Protein AF-A0A9E0UTZ9-F1 (afdb_monomer)

Foldseek 3Di:
DDDDDDDDDDDDDDPPPAWFKAKAWEPDQDDPWDWDKKKKKKFQPQADFQWWWFAFPQPGIDTDGDHDHGIDIDMDTDTDPRDGGITITITWTQHDDDPPVDPDRPDFTDRQLLESLSIFIDIVNHTDDQLQWDQPPARATYGYWYADPVRHTHHPPHDGQDFDQQDRSSRSRSALDQNDQDFDPQQQWKKKKKKKAFTPPDLDWKKKKWAWKWKWFDFAPDPDTHTQDTGFADAPDLDFFWFWAFVVPDPRPDDDPDGDDCSVAWHQHRNRIIMGINSVPNRTMTMGIDPDITGHDPRTRGMKMKIKMAIADRMKMKMFMFRHHPPDPDTDTSGIHDIDHHDPDIDMHMRTSVPSD

Mean predicted aligned error: 11.92 Å

pLDDT: mean 71.43, std 23.61, range [20.5, 98.62]

Secondary structure (DSSP, 8-state):
------------------PBPEEEE---S------EEEEEEEEESS---SEEEEEETTTEEEEEE--SSSEEEEEEEE----SS------EEEE-----TT----SS-EE--TTGGGGEEEEETTEEE-GGGEEE-SSSSEEEEEEE-TTS-EEE-SSPPP---TTS-TTT-----EES-SS--TT--EEEEEEEEEEPTT--S-EEEEE--EEEEEEETT-SSPEEEEEE-PPTT-----EEEEETTTTS-TTT----EEGGGTEEE-TTS-EEE-GGGGTTEEEEEE-SS-EEPPTTEEEEEEEEEEEEEESEEEEEEEEEE-SS-S--EEEEE---EE--SSEEEEEEETTT--

Nearest PDB structures (foldseek):
  4mgs-assembly1_A  TM=3.448E-01  e=2.740E+00  Bacteroides intestinalis DSM 17393

Solvent-accessible surface area (backbone atoms only — not comparable to full-atom values): 19776 Å² total; per-residue (Å²): 140,81,88,82,85,83,81,86,80,83,83,84,73,85,80,80,83,61,78,36,46,22,36,26,48,45,91,64,94,81,75,80,84,63,73,46,67,48,38,40,33,40,28,46,80,79,61,50,51,41,25,41,34,38,31,36,73,84,82,44,76,47,78,44,79,33,92,63,78,59,76,47,77,46,80,44,79,46,73,68,79,81,52,84,58,54,41,29,48,27,53,39,34,26,55,67,80,58,68,93,89,59,83,85,60,94,77,57,70,44,52,50,39,22,32,65,60,52,34,56,36,20,41,63,83,44,73,64,55,53,71,24,22,29,71,63,92,79,61,27,35,22,39,32,29,20,63,46,97,88,48,46,71,39,59,59,79,65,77,46,45,79,58,65,75,48,44,37,39,48,70,41,41,76,51,48,33,53,72,33,57,63,66,59,93,81,21,57,24,34,34,47,35,38,39,35,30,29,21,42,96,57,84,54,67,22,38,41,36,37,51,39,43,34,36,28,33,17,48,62,90,46,90,62,64,44,81,76,45,77,40,66,53,58,54,75,42,82,78,77,59,46,29,35,30,53,41,79,66,57,68,58,79,93,81,57,92,73,46,50,66,39,69,85,66,40,47,39,40,92,86,12,26,44,34,35,40,38,45,82,47,56,69,31,33,44,34,35,46,56,75,76,68,40,77,59,62,96,52,53,67,23,41,35,36,39,29,47,29,34,33,40,52,44,31,36,36,33,24,27,35,29,24,18,36,99,80,52,90,71,54,49,63,24,31,38,27,56,77,43,61,45,50,93,57,79,44,75,47,48,17,39,49,83,73,38,117

Structure (mmCIF, N/CA/C/O backbone):
data_AF-A0A9E0UTZ9-F1
#
_entry.id   AF-A0A9E0UTZ9-F1
#
loop_
_atom_site.group_PDB
_atom_site.id
_atom_site.type_symbol
_atom_site.label_atom_id
_atom_site.label_alt_id
_atom_site.label_comp_id
_atom_site.label_asym_id
_atom_site.label_entity_id
_atom_site.label_seq_id
_atom_site.pdbx_PDB_ins_code
_atom_site.Cartn_x
_atom_site.Cartn_y
_atom_site.Cartn_z
_atom_site.occupancy
_atom_site.B_iso_or_equiv
_atom_site.auth_seq_id
_atom_site.auth_comp_id
_atom_site.auth_asym_id
_atom_site.auth_atom_id
_atom_site.pdbx_PDB_model_num
ATOM 1 N N . MET A 1 1 ? 32.253 54.879 0.964 1.00 31.31 1 MET A N 1
ATOM 2 C CA . MET A 1 1 ? 30.919 54.649 0.372 1.00 31.31 1 MET A CA 1
ATOM 3 C C . MET A 1 1 ? 30.740 53.144 0.238 1.00 31.31 1 MET A C 1
ATOM 5 O O . MET A 1 1 ? 31.461 52.529 -0.532 1.00 31.31 1 MET A O 1
ATOM 9 N N . LYS A 1 2 ? 29.925 52.531 1.103 1.00 20.50 2 LYS A N 1
ATOM 10 C CA . LYS A 1 2 ? 29.788 51.073 1.231 1.00 20.50 2 LYS A CA 1
ATOM 11 C C . LYS A 1 2 ? 28.347 50.736 0.853 1.00 20.50 2 LYS A C 1
ATOM 13 O O . LYS A 1 2 ? 27.432 51.112 1.577 1.00 20.50 2 LYS A O 1
ATOM 18 N N . ILE A 1 3 ? 28.152 50.129 -0.313 1.00 21.39 3 ILE A N 1
ATOM 19 C CA . ILE A 1 3 ? 26.838 49.650 -0.747 1.00 21.39 3 ILE A CA 1
ATOM 20 C C . ILE A 1 3 ? 26.592 48.331 -0.014 1.00 21.39 3 ILE A C 1
ATOM 22 O O . ILE A 1 3 ? 27.335 47.370 -0.198 1.00 21.39 3 ILE A O 1
ATOM 26 N N . ILE A 1 4 ? 25.582 48.309 0.853 1.00 23.28 4 ILE A N 1
ATOM 27 C CA . ILE A 1 4 ? 25.026 47.083 1.426 1.00 23.28 4 ILE A CA 1
ATOM 28 C C . ILE A 1 4 ? 23.892 46.668 0.492 1.00 23.28 4 ILE A C 1
ATOM 30 O O . ILE A 1 4 ? 22.864 47.340 0.442 1.00 23.28 4 ILE A O 1
ATOM 34 N N . LEU A 1 5 ? 24.082 45.582 -0.260 1.00 21.19 5 LEU A N 1
ATOM 35 C CA . LEU A 1 5 ? 22.985 44.903 -0.943 1.00 21.19 5 LEU A CA 1
ATOM 36 C C . LEU A 1 5 ? 22.459 43.805 -0.011 1.00 21.19 5 LEU A C 1
ATOM 38 O O . LEU A 1 5 ? 23.142 42.820 0.255 1.00 21.19 5 LEU A O 1
ATOM 42 N N . SER A 1 6 ? 21.250 44.013 0.503 1.00 21.88 6 SER A N 1
ATOM 43 C CA . SER A 1 6 ? 20.438 42.994 1.166 1.00 21.88 6 SER A CA 1
ATOM 44 C C . SER A 1 6 ? 19.595 42.303 0.098 1.00 21.88 6 SER A C 1
ATOM 46 O O . SER A 1 6 ? 18.798 42.963 -0.568 1.00 21.88 6 SER A O 1
ATOM 48 N N . ILE A 1 7 ? 19.770 40.993 -0.074 1.00 23.39 7 ILE A N 1
ATOM 49 C CA . ILE A 1 7 ? 18.819 40.152 -0.803 1.00 23.39 7 ILE A CA 1
ATOM 50 C C . ILE A 1 7 ? 18.175 39.224 0.222 1.00 23.39 7 ILE A C 1
ATOM 52 O O . ILE A 1 7 ? 18.784 38.276 0.709 1.00 23.39 7 ILE A O 1
ATOM 56 N N . THR A 1 8 ? 16.924 39.515 0.554 1.00 25.95 8 THR A N 1
ATOM 57 C CA . THR A 1 8 ? 16.014 38.624 1.266 1.00 25.95 8 THR A CA 1
ATOM 58 C C . THR A 1 8 ? 15.334 37.706 0.252 1.00 25.95 8 THR A C 1
ATOM 60 O O . THR A 1 8 ? 14.322 38.079 -0.336 1.00 25.95 8 THR A O 1
ATOM 63 N N . SER A 1 9 ? 15.836 36.483 0.049 1.00 25.72 9 SER A N 1
ATOM 64 C CA . SER A 1 9 ? 15.028 35.443 -0.603 1.00 25.72 9 SER A CA 1
ATOM 65 C C . SER A 1 9 ? 14.234 34.680 0.459 1.00 25.72 9 SER A C 1
ATOM 67 O O . SER A 1 9 ? 14.754 33.791 1.135 1.00 25.72 9 SER A O 1
ATOM 69 N N . LYS A 1 10 ? 12.958 35.041 0.618 1.00 29.48 10 LYS A N 1
ATOM 70 C CA . LYS A 1 10 ? 11.949 34.131 1.173 1.00 29.48 10 LYS A CA 1
ATOM 71 C C . LYS A 1 10 ? 11.657 33.058 0.116 1.00 29.48 10 LYS A C 1
ATOM 73 O O . LYS A 1 10 ? 11.555 33.393 -1.059 1.00 29.48 10 LYS A O 1
ATOM 78 N N . TYR A 1 11 ? 11.493 31.816 0.574 1.00 25.80 11 TYR A N 1
ATOM 79 C CA . TYR A 1 11 ? 11.170 30.594 -0.184 1.00 25.80 11 TYR A CA 1
ATOM 80 C C . TYR A 1 11 ? 12.352 29.858 -0.835 1.00 25.80 11 TYR A C 1
ATOM 82 O O . TYR A 1 11 ? 12.475 29.779 -2.052 1.00 25.80 11 TYR A O 1
ATOM 90 N N . LEU A 1 12 ? 13.166 29.211 0.003 1.00 22.91 12 LEU A N 1
ATOM 91 C CA . LEU A 1 12 ? 13.798 27.942 -0.364 1.00 22.91 12 LEU A CA 1
ATOM 92 C C . LEU A 1 12 ? 12.902 26.812 0.155 1.00 22.91 12 LEU A C 1
ATOM 94 O O . LEU A 1 12 ? 12.965 26.448 1.325 1.00 22.91 12 LEU A O 1
ATOM 98 N N . PHE A 1 13 ? 12.038 26.287 -0.712 1.00 24.23 13 PHE A N 1
ATOM 99 C CA . PHE A 1 13 ? 11.483 24.947 -0.527 1.00 24.23 13 PHE A CA 1
ATOM 100 C C . PHE A 1 13 ? 12.510 23.952 -1.078 1.00 24.23 13 PHE A C 1
ATOM 102 O O . PHE A 1 13 ? 12.935 24.120 -2.225 1.00 24.23 13 PHE A O 1
ATOM 109 N N . PRO A 1 14 ? 12.935 22.927 -0.324 1.00 24.72 14 PRO A N 1
ATOM 110 C CA . PRO A 1 14 ? 13.766 21.887 -0.897 1.00 24.72 14 PRO A CA 1
ATOM 111 C C . PRO A 1 14 ? 12.890 21.040 -1.827 1.00 24.72 14 PRO A C 1
ATOM 113 O O . PRO A 1 14 ? 12.039 20.273 -1.384 1.00 24.72 14 PRO A O 1
ATOM 116 N N . PHE A 1 15 ? 13.092 21.183 -3.136 1.00 24.09 15 PHE A N 1
ATOM 117 C CA . PHE A 1 15 ? 12.671 20.167 -4.093 1.00 24.09 15 PHE A CA 1
ATOM 118 C C . PHE A 1 15 ? 13.557 18.938 -3.876 1.00 24.09 15 PHE A C 1
ATOM 120 O O . PHE A 1 15 ? 14.695 18.890 -4.341 1.00 24.09 15 PHE A O 1
ATOM 127 N N . PHE A 1 16 ? 13.051 17.940 -3.158 1.00 24.19 16 PHE A N 1
ATOM 128 C CA . PHE A 1 16 ? 13.665 16.619 -3.154 1.00 24.19 16 PHE A CA 1
ATOM 129 C C . PHE A 1 16 ? 13.284 15.903 -4.457 1.00 24.19 16 PHE A C 1
ATOM 131 O O . PHE A 1 16 ? 12.173 15.405 -4.611 1.00 24.19 16 PHE A O 1
ATOM 138 N N . ILE A 1 17 ? 14.206 15.882 -5.423 1.00 28.08 17 ILE A N 1
ATOM 139 C CA . ILE A 1 17 ? 14.125 15.019 -6.609 1.00 28.08 17 ILE A CA 1
ATOM 140 C C . ILE A 1 17 ? 14.648 13.637 -6.193 1.00 28.08 17 ILE A C 1
ATOM 142 O O . ILE A 1 17 ? 15.775 13.520 -5.709 1.00 28.08 17 ILE A O 1
ATOM 146 N N . LEU A 1 18 ? 13.823 12.598 -6.327 1.00 32.19 18 LEU A N 1
ATOM 147 C CA . LEU A 1 18 ? 14.017 11.298 -5.690 1.00 32.19 18 LEU A CA 1
ATOM 148 C C . LEU A 1 18 ? 14.098 10.172 -6.730 1.00 32.19 18 LEU A C 1
ATOM 150 O O . LEU A 1 18 ? 13.097 9.662 -7.194 1.00 32.19 18 LEU A O 1
ATOM 154 N N . VAL A 1 19 ? 15.296 9.779 -7.130 1.00 33.25 19 VAL A N 1
ATOM 155 C CA . VAL A 1 19 ? 15.479 8.981 -8.349 1.00 33.25 19 VAL A CA 1
ATOM 156 C C . VAL A 1 19 ? 15.485 7.466 -8.081 1.00 33.25 19 VAL A C 1
ATOM 158 O O . VAL A 1 19 ? 16.135 7.041 -7.130 1.00 33.25 19 VAL A O 1
ATOM 161 N N . SER A 1 20 ? 14.831 6.666 -8.936 1.00 36.84 20 SER A N 1
ATOM 162 C CA . SER A 1 20 ? 15.025 5.202 -9.018 1.00 36.84 20 SER A CA 1
ATOM 163 C C . SER A 1 20 ? 16.213 4.887 -9.925 1.00 36.84 20 SER A C 1
ATOM 165 O O . SER A 1 20 ? 16.352 5.498 -10.992 1.00 36.84 20 SER A O 1
ATOM 167 N N . PHE A 1 21 ? 17.088 3.966 -9.519 1.00 37.41 21 PHE A N 1
ATOM 168 C CA . PHE A 1 21 ? 18.323 3.689 -10.243 1.00 37.41 21 PHE A CA 1
ATOM 169 C C . PHE A 1 21 ? 18.184 2.400 -11.048 1.00 37.41 21 PHE A C 1
ATOM 171 O O . PHE A 1 21 ? 17.689 1.382 -10.585 1.00 37.41 21 PHE A O 1
ATOM 178 N N . ILE A 1 22 ? 18.679 2.413 -12.271 1.00 40.66 22 ILE A N 1
ATOM 179 C CA . ILE A 1 22 ? 19.230 1.202 -12.872 1.00 40.66 22 ILE A CA 1
ATOM 180 C C . ILE A 1 22 ? 20.736 1.368 -12.794 1.00 40.66 22 ILE A C 1
ATOM 182 O O . ILE A 1 22 ? 21.169 2.509 -12.835 1.00 40.66 22 ILE A O 1
ATOM 186 N N . SER A 1 23 ? 21.546 0.325 -12.640 1.00 40.06 23 SER A N 1
ATOM 187 C CA . SER A 1 23 ? 23.004 0.408 -12.758 1.00 40.06 23 SER A CA 1
ATOM 188 C C . SER A 1 23 ? 23.616 -0.797 -13.476 1.00 40.06 23 SER A C 1
ATOM 190 O O . SER A 1 23 ? 23.036 -1.873 -13.491 1.00 40.06 23 SER A O 1
ATOM 192 N N . CYS A 1 24 ? 24.757 -0.628 -14.138 1.00 38.31 24 CYS A N 1
ATOM 193 C CA . CYS A 1 24 ? 25.391 -1.676 -14.921 1.00 38.31 24 CYS A CA 1
ATOM 194 C C . CYS A 1 24 ? 26.893 -1.701 -14.684 1.00 38.31 24 CYS A C 1
ATOM 196 O O . CYS A 1 24 ? 27.572 -0.724 -14.964 1.00 38.31 24 CYS A O 1
ATOM 198 N N . GLU A 1 25 ? 27.430 -2.810 -14.190 1.00 36.47 25 GLU A N 1
ATOM 199 C CA . GLU A 1 25 ? 28.866 -2.953 -13.926 1.00 36.47 25 GLU A CA 1
ATOM 200 C C . GLU A 1 25 ? 29.575 -3.669 -15.083 1.00 36.47 25 GLU A C 1
ATOM 202 O O . GLU A 1 25 ? 29.096 -4.686 -15.579 1.00 36.47 25 GLU A O 1
ATOM 207 N N . ARG A 1 26 ? 30.747 -3.175 -15.500 1.00 38.19 26 ARG A N 1
ATOM 208 C CA . ARG A 1 26 ? 31.658 -3.910 -16.392 1.00 38.19 26 ARG A CA 1
ATOM 209 C C . ARG A 1 26 ? 32.846 -4.422 -15.578 1.00 38.19 26 ARG A C 1
ATOM 211 O O . ARG A 1 26 ? 33.480 -3.650 -14.864 1.00 38.19 26 ARG A O 1
ATOM 218 N N . LEU A 1 27 ? 33.140 -5.714 -15.685 1.00 36.84 27 LEU A N 1
ATOM 219 C CA . LEU A 1 27 ? 34.278 -6.374 -15.043 1.00 36.84 27 LEU A CA 1
ATOM 220 C C . LEU A 1 27 ? 35.127 -7.028 -16.128 1.00 36.84 27 LEU A C 1
ATOM 222 O O . LEU A 1 27 ? 35.063 -8.233 -16.276 1.00 36.84 27 LEU A O 1
ATOM 226 N N . ASP A 1 28 ? 35.877 -6.241 -16.897 1.00 43.69 28 ASP A N 1
ATOM 227 C CA . ASP A 1 28 ? 36.974 -6.770 -17.714 1.00 43.69 28 ASP A CA 1
ATOM 228 C C . ASP A 1 28 ? 38.011 -5.671 -17.957 1.00 43.69 28 ASP A C 1
ATOM 230 O O . ASP A 1 28 ? 37.702 -4.606 -18.492 1.00 43.69 28 ASP A O 1
ATOM 234 N N . ASN A 1 29 ? 39.249 -5.925 -17.528 1.00 40.94 29 ASN A N 1
ATOM 235 C CA . ASN A 1 29 ? 40.320 -4.925 -17.472 1.00 40.94 29 ASN A CA 1
ATOM 236 C C . ASN A 1 29 ? 41.215 -4.880 -18.722 1.00 40.94 29 ASN A C 1
ATOM 238 O O . ASN A 1 29 ? 42.209 -4.167 -18.692 1.00 40.94 29 ASN A O 1
ATOM 242 N N . ASN A 1 30 ? 40.924 -5.623 -19.796 1.00 43.44 30 ASN A N 1
ATOM 243 C CA . ASN A 1 30 ? 41.822 -5.697 -20.958 1.00 43.44 30 ASN A CA 1
ATOM 244 C C . ASN A 1 30 ? 41.096 -6.103 -22.249 1.00 43.44 30 ASN A C 1
ATOM 246 O O . ASN A 1 30 ? 41.169 -7.263 -22.642 1.00 43.44 30 ASN A O 1
ATOM 250 N N . ILE A 1 31 ? 40.429 -5.163 -22.926 1.00 44.31 31 ILE A N 1
ATOM 251 C CA . ILE A 1 31 ? 40.070 -5.290 -24.350 1.00 44.31 31 ILE A CA 1
ATOM 252 C C . ILE A 1 31 ? 40.148 -3.896 -24.993 1.00 44.31 31 ILE A C 1
ATOM 254 O O . ILE A 1 31 ? 39.745 -2.911 -24.372 1.00 44.31 31 ILE A O 1
ATOM 258 N N . ASP A 1 32 ? 40.674 -3.842 -26.219 1.00 45.44 32 ASP A N 1
ATOM 259 C CA . ASP A 1 32 ? 40.708 -2.679 -27.115 1.00 45.44 32 ASP A CA 1
ATOM 260 C C . ASP A 1 32 ? 39.367 -1.911 -27.192 1.00 45.44 32 ASP A C 1
ATOM 262 O O . ASP A 1 32 ? 38.301 -2.485 -26.936 1.00 45.44 32 ASP A O 1
ATOM 266 N N . PRO A 1 33 ? 39.393 -0.616 -27.571 1.00 45.47 33 PRO A N 1
ATOM 267 C CA . PRO A 1 33 ? 38.226 0.260 -27.622 1.00 45.47 33 PRO A CA 1
ATOM 268 C C . PRO A 1 33 ? 37.251 -0.156 -28.735 1.00 45.47 33 PRO A C 1
ATOM 270 O O . PRO A 1 33 ? 37.217 0.441 -29.808 1.00 45.47 33 PRO A O 1
ATOM 273 N N . VAL A 1 34 ? 36.428 -1.173 -28.493 1.00 50.81 34 VAL A N 1
ATOM 274 C CA . VAL A 1 34 ? 35.259 -1.459 -29.330 1.00 50.81 34 VAL A CA 1
ATOM 275 C C . VAL A 1 34 ? 34.117 -0.580 -28.829 1.00 50.81 34 VAL A C 1
ATOM 277 O O . VAL A 1 34 ? 33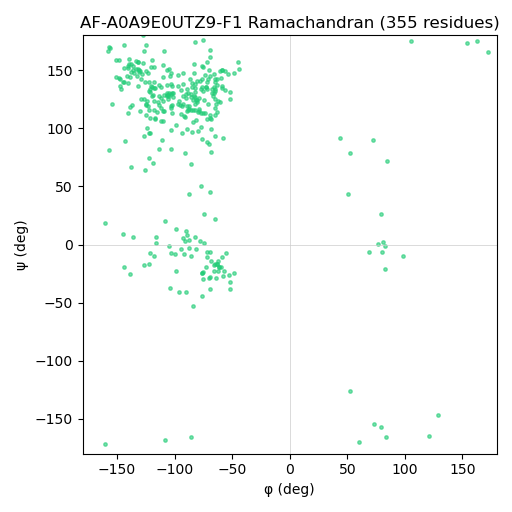.696 -0.699 -27.674 1.00 50.81 34 VAL A O 1
ATOM 280 N N . SER A 1 35 ? 33.647 0.338 -29.678 1.00 54.59 35 SER A N 1
ATOM 281 C CA . SER A 1 35 ? 32.384 1.039 -29.450 1.00 54.59 35 SER A CA 1
ATOM 282 C C . SER A 1 35 ? 31.281 -0.006 -29.464 1.00 54.59 35 SER A C 1
ATOM 284 O O . SER A 1 35 ? 31.032 -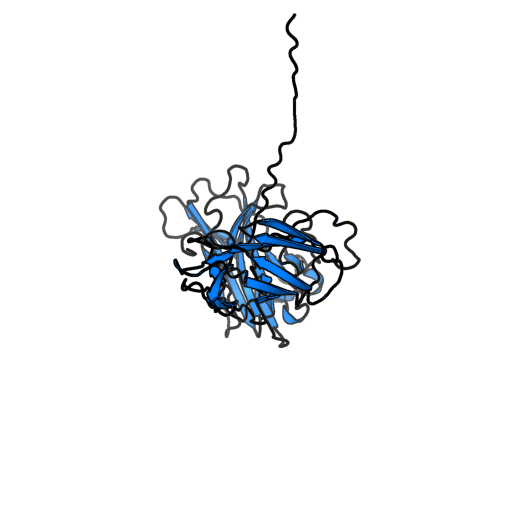0.636 -30.492 1.00 54.59 35 SER A O 1
ATOM 286 N N . ASN A 1 36 ? 30.647 -0.212 -28.326 1.00 57.28 36 ASN A N 1
ATOM 287 C CA . ASN A 1 36 ? 29.507 -1.101 -28.240 1.00 57.28 36 ASN A CA 1
ATOM 288 C C . ASN A 1 36 ? 28.251 -0.229 -28.151 1.00 57.28 36 ASN A C 1
ATOM 290 O O . ASN A 1 36 ? 28.271 0.866 -27.581 1.00 57.28 36 ASN A O 1
ATOM 294 N N . GLU A 1 37 ? 27.162 -0.693 -28.751 1.00 65.12 37 GLU A N 1
ATOM 295 C CA . GLU A 1 37 ? 25.866 -0.025 -28.678 1.00 65.12 37 GLU A CA 1
ATOM 296 C C . GLU A 1 37 ? 24.938 -0.819 -27.760 1.00 65.12 37 GLU A C 1
ATOM 298 O O . GLU A 1 37 ? 24.888 -2.050 -27.803 1.00 65.12 37 GLU A O 1
ATOM 303 N N . ALA A 1 38 ? 24.210 -0.103 -26.910 1.00 65.94 38 ALA A N 1
ATOM 304 C CA . ALA A 1 38 ? 23.098 -0.642 -26.150 1.00 65.94 38 ALA A CA 1
ATOM 305 C C . ALA A 1 38 ? 21.802 -0.012 -26.669 1.00 65.94 38 ALA A C 1
ATOM 307 O O . ALA A 1 38 ? 21.592 1.200 -26.590 1.00 65.94 38 ALA A O 1
ATOM 308 N N . GLU A 1 39 ? 20.921 -0.845 -27.203 1.00 77.19 39 GLU A N 1
ATOM 309 C CA . GLU A 1 39 ? 19.550 -0.492 -27.523 1.00 77.19 39 GLU A CA 1
ATOM 310 C C . GLU A 1 39 ? 18.678 -0.728 -26.290 1.00 77.19 39 GLU A C 1
ATOM 312 O O . GLU A 1 39 ? 18.530 -1.854 -25.819 1.00 77.19 39 GLU A O 1
ATOM 317 N N . VAL A 1 40 ? 18.092 0.342 -25.764 1.00 73.06 40 VAL A N 1
ATOM 318 C CA . VAL A 1 40 ? 17.153 0.302 -24.647 1.00 73.06 40 VAL A CA 1
ATOM 319 C C . VAL A 1 40 ? 15.751 0.456 -25.214 1.00 73.06 40 VAL A C 1
ATOM 321 O O . VAL A 1 40 ? 15.392 1.514 -25.726 1.00 73.06 40 VAL A O 1
ATOM 324 N N . THR A 1 41 ? 14.940 -0.587 -25.114 1.00 76.50 41 THR A N 1
ATOM 325 C CA . THR A 1 41 ? 13.517 -0.526 -25.460 1.00 76.50 41 THR A CA 1
ATOM 326 C C . THR A 1 41 ? 12.698 -0.500 -24.184 1.00 76.50 41 THR A C 1
ATOM 328 O O . THR A 1 41 ? 12.917 -1.323 -23.308 1.00 76.50 41 THR A O 1
ATOM 331 N N . ILE A 1 42 ? 11.758 0.433 -24.066 1.00 72.56 42 ILE A N 1
ATOM 332 C CA . ILE A 1 42 ? 10.887 0.560 -22.898 1.00 72.56 42 ILE A CA 1
ATOM 333 C C . ILE A 1 42 ? 9.444 0.567 -23.371 1.00 72.56 42 ILE A C 1
ATOM 335 O O . ILE A 1 42 ? 9.046 1.391 -24.198 1.00 72.56 42 ILE A O 1
ATOM 339 N N . ASN A 1 43 ? 8.652 -0.339 -22.819 1.00 74.00 43 ASN A N 1
ATOM 340 C CA . ASN A 1 43 ? 7.238 -0.459 -23.105 1.00 74.00 43 ASN A CA 1
ATOM 341 C C . ASN A 1 43 ? 6.433 -0.307 -21.813 1.00 74.00 43 ASN A C 1
ATOM 343 O O . ASN A 1 43 ? 6.443 -1.189 -20.959 1.00 74.00 43 ASN A O 1
ATOM 347 N N . PHE A 1 44 ? 5.726 0.811 -21.667 1.00 68.81 44 PHE A N 1
ATOM 348 C CA . PHE A 1 44 ? 4.827 1.017 -20.536 1.00 68.81 44 PHE A CA 1
ATOM 349 C C . PHE A 1 44 ? 3.523 0.282 -20.812 1.00 68.81 44 PHE A C 1
ATOM 351 O O . PHE A 1 44 ? 2.791 0.627 -21.736 1.00 68.81 44 PHE A O 1
ATOM 358 N N . LEU A 1 45 ? 3.237 -0.740 -20.009 1.00 65.88 45 LEU A N 1
ATOM 359 C CA . LEU A 1 45 ? 2.092 -1.622 -20.244 1.00 65.88 45 LEU A CA 1
ATOM 360 C C . LEU A 1 45 ? 0.758 -0.976 -19.851 1.00 65.88 45 LEU A C 1
ATOM 362 O O . LEU A 1 45 ? -0.287 -1.360 -20.368 1.00 65.88 45 LEU A O 1
ATOM 366 N N . TYR A 1 46 ? 0.795 -0.003 -18.937 1.00 62.75 46 TYR A N 1
ATOM 367 C CA . TYR A 1 46 ? -0.402 0.446 -18.221 1.00 62.75 46 TYR A CA 1
ATOM 368 C C . TYR A 1 46 ? -0.723 1.936 -18.366 1.00 62.75 46 TYR A C 1
ATOM 370 O O . TYR A 1 46 ? -1.840 2.354 -18.072 1.00 62.75 46 TYR A O 1
ATOM 378 N N . PHE A 1 47 ? 0.235 2.755 -18.801 1.00 62.16 47 PHE A N 1
ATOM 379 C CA . PHE A 1 47 ? 0.033 4.187 -19.019 1.00 62.16 47 PHE A CA 1
ATOM 380 C C . PHE A 1 47 ? 1.057 4.730 -20.019 1.00 62.16 47 PHE A C 1
ATOM 382 O O . PHE A 1 47 ? 2.007 4.043 -20.372 1.00 62.16 47 PHE A O 1
ATOM 389 N N . THR A 1 48 ? 0.879 5.968 -20.480 1.00 60.47 48 THR A N 1
ATOM 390 C CA . THR A 1 48 ? 1.849 6.627 -21.365 1.00 60.47 48 THR A CA 1
ATOM 391 C C . THR A 1 48 ? 2.569 7.746 -20.622 1.00 60.47 48 THR A C 1
ATOM 393 O O . THR A 1 48 ? 1.925 8.724 -20.246 1.00 60.47 48 THR A O 1
ATOM 396 N N . PRO A 1 49 ? 3.891 7.652 -20.402 1.00 58.66 49 PRO A N 1
ATOM 397 C CA . PRO A 1 49 ? 4.651 8.778 -19.886 1.00 58.66 49 PRO A CA 1
ATOM 398 C C . PRO A 1 49 ? 4.783 9.871 -20.958 1.00 58.66 49 PRO A C 1
ATOM 400 O O . PRO A 1 49 ? 5.000 9.594 -22.131 1.00 58.66 49 PRO A O 1
ATOM 403 N N . TYR A 1 50 ? 4.724 11.127 -20.537 1.00 52.56 50 TYR A N 1
ATOM 404 C CA . TYR A 1 50 ? 5.060 12.316 -21.325 1.00 52.56 50 TYR A CA 1
ATOM 405 C C . TYR A 1 50 ? 6.576 12.519 -21.493 1.00 52.56 50 TYR A C 1
ATOM 407 O O . TYR A 1 50 ? 7.059 13.096 -22.467 1.00 52.56 50 TYR A O 1
ATOM 415 N N . ARG A 1 51 ? 7.372 12.072 -20.520 1.00 56.19 51 ARG A N 1
ATOM 416 C CA . ARG A 1 51 ? 8.834 12.200 -20.564 1.00 56.19 51 ARG A CA 1
ATOM 417 C C . ARG A 1 51 ? 9.494 11.034 -19.859 1.00 56.19 51 ARG A C 1
ATOM 419 O O . ARG A 1 51 ? 9.012 10.626 -18.807 1.00 56.19 51 ARG A O 1
ATOM 426 N N . ILE A 1 52 ? 10.622 10.581 -20.405 1.00 56.19 52 ILE A N 1
ATOM 427 C CA . ILE A 1 52 ? 11.560 9.692 -19.726 1.00 56.19 52 ILE A CA 1
ATOM 428 C C . ILE A 1 52 ? 12.937 10.348 -19.727 1.00 56.19 52 ILE A C 1
ATOM 430 O O . ILE A 1 52 ? 13.507 10.678 -20.764 1.00 56.19 52 ILE A O 1
ATOM 434 N N . GLN A 1 53 ? 13.506 10.531 -18.547 1.00 55.91 53 GLN A N 1
ATOM 435 C CA . GLN A 1 53 ? 14.943 10.772 -18.444 1.00 55.91 53 GLN A CA 1
ATOM 436 C C . GLN A 1 53 ? 15.675 9.443 -18.374 1.00 55.91 53 GLN A C 1
ATOM 438 O O . GLN A 1 53 ? 15.145 8.528 -17.761 1.00 55.91 53 GLN A O 1
ATOM 443 N N . ILE A 1 54 ? 16.846 9.355 -19.009 1.00 55.28 54 ILE A N 1
ATOM 444 C CA . ILE A 1 54 ? 17.773 8.222 -18.938 1.00 55.28 54 ILE A CA 1
ATOM 445 C C . ILE A 1 54 ? 19.154 8.796 -18.628 1.00 55.28 54 ILE A C 1
ATOM 447 O O . ILE A 1 54 ? 19.720 9.568 -19.399 1.00 55.28 54 ILE A O 1
ATOM 451 N N . ASN A 1 55 ? 19.697 8.468 -17.459 1.00 52.88 55 ASN A N 1
ATOM 452 C CA . ASN A 1 55 ? 21.069 8.846 -17.119 1.00 52.88 55 ASN A CA 1
ATOM 453 C C . ASN A 1 55 ? 22.053 7.812 -17.685 1.00 52.88 55 ASN A C 1
ATOM 455 O O . ASN A 1 55 ? 21.795 6.614 -17.622 1.00 52.88 55 ASN A O 1
ATOM 459 N N . SER A 1 56 ? 23.182 8.262 -18.225 1.00 49.75 56 SER A N 1
ATOM 460 C CA . SER A 1 56 ? 24.346 7.407 -18.435 1.00 49.75 56 SER A CA 1
ATOM 461 C C . SER A 1 56 ? 25.532 8.018 -17.688 1.00 49.75 56 SER A C 1
ATOM 463 O O . SER A 1 56 ? 25.734 9.231 -17.683 1.00 49.75 56 SER A O 1
ATOM 465 N N . THR A 1 57 ? 26.356 7.192 -17.043 1.00 44.56 57 THR A N 1
ATOM 466 C CA . THR A 1 57 ? 27.551 7.687 -16.333 1.00 44.56 57 THR A CA 1
ATOM 467 C C . THR A 1 57 ? 28.644 8.216 -17.257 1.00 44.56 57 THR A C 1
ATOM 469 O O . THR A 1 57 ? 29.634 8.736 -16.756 1.00 44.56 57 THR A O 1
ATOM 472 N N . ILE A 1 58 ? 28.485 8.068 -18.574 1.00 45.31 58 ILE A N 1
ATOM 473 C CA . ILE A 1 58 ? 29.489 8.443 -19.573 1.00 45.31 58 ILE A CA 1
ATOM 474 C C . ILE A 1 58 ? 29.195 9.848 -20.127 1.00 45.31 58 ILE A C 1
ATOM 476 O O . ILE A 1 58 ? 30.117 10.651 -20.202 1.00 45.31 58 ILE A O 1
ATOM 480 N N . ASP A 1 59 ? 27.923 10.191 -20.378 1.00 42.31 59 ASP A N 1
ATOM 481 C CA . ASP A 1 59 ? 27.532 11.476 -20.996 1.00 42.31 59 ASP A CA 1
ATOM 482 C C . ASP A 1 59 ? 26.675 12.385 -20.091 1.00 42.31 59 ASP A C 1
ATOM 484 O O . ASP A 1 59 ? 26.255 13.475 -20.487 1.00 42.31 59 ASP A O 1
ATOM 488 N N . GLY A 1 60 ? 26.395 11.959 -18.857 1.00 47.16 60 GLY A N 1
ATOM 489 C CA . GLY A 1 60 ? 25.444 12.634 -17.980 1.00 47.16 60 GLY A CA 1
ATOM 490 C C . GLY A 1 60 ? 23.987 12.293 -18.316 1.00 47.16 60 GLY A C 1
ATOM 491 O O . GLY A 1 60 ? 23.665 11.230 -18.849 1.00 47.16 60 GLY A O 1
ATOM 492 N N . TRP A 1 61 ? 23.061 13.176 -17.935 1.00 45.94 61 TRP A N 1
ATOM 493 C CA . TRP A 1 61 ? 21.629 12.955 -18.149 1.00 45.94 61 TRP A CA 1
ATOM 494 C C . TRP A 1 61 ? 21.228 13.216 -19.606 1.00 45.94 61 TRP A C 1
ATOM 496 O O . TRP A 1 61 ? 21.183 14.370 -20.030 1.00 45.94 61 TRP A O 1
ATOM 506 N N . ALA A 1 62 ? 20.825 12.172 -20.334 1.00 53.47 62 ALA A N 1
ATOM 507 C CA . ALA A 1 62 ? 20.095 12.321 -21.586 1.00 53.47 62 ALA A CA 1
ATOM 508 C C . ALA A 1 62 ? 18.589 12.414 -21.279 1.00 53.47 62 ALA A C 1
ATOM 510 O O . ALA A 1 62 ? 17.983 11.524 -20.678 1.00 53.47 62 ALA A O 1
ATOM 511 N N . THR A 1 63 ? 17.960 13.534 -21.639 1.00 54.31 63 THR A N 1
ATOM 512 C CA . THR A 1 63 ? 16.505 13.696 -21.488 1.00 54.31 63 THR A CA 1
ATOM 513 C C . THR A 1 63 ? 15.821 13.337 -22.798 1.00 54.31 63 THR A C 1
ATOM 515 O O . THR A 1 63 ? 16.056 13.995 -23.808 1.00 54.31 63 THR A O 1
ATOM 518 N N . HIS A 1 64 ? 14.937 12.340 -22.768 1.00 58.53 64 HIS A N 1
ATOM 519 C CA . HIS A 1 64 ? 14.144 11.933 -23.921 1.00 58.53 64 HIS A CA 1
ATOM 520 C C . HIS A 1 64 ? 12.675 12.314 -23.693 1.00 58.53 64 HIS A C 1
ATOM 522 O O . HIS A 1 64 ? 11.997 11.828 -22.787 1.00 58.53 64 HIS A O 1
ATOM 528 N N . ASN A 1 65 ? 12.162 13.234 -24.508 1.00 55.28 65 ASN A N 1
ATOM 529 C CA . ASN A 1 65 ? 10.733 13.538 -24.493 1.00 55.28 65 ASN A CA 1
ATOM 530 C C . ASN A 1 65 ? 9.983 12.422 -25.228 1.00 55.28 65 ASN A C 1
ATOM 532 O O . ASN A 1 65 ? 10.397 12.033 -26.321 1.00 55.28 65 ASN A O 1
ATOM 536 N N . ILE A 1 66 ? 8.895 11.928 -24.638 1.00 55.88 66 ILE A N 1
ATOM 537 C CA . ILE A 1 66 ? 8.054 10.895 -25.242 1.00 55.88 66 ILE A CA 1
ATOM 538 C C . ILE A 1 66 ? 6.742 11.543 -25.620 1.00 55.88 66 ILE A C 1
ATOM 540 O O . ILE A 1 66 ? 5.914 11.878 -24.782 1.00 55.88 66 ILE A O 1
ATOM 544 N N . TRP A 1 67 ? 6.577 11.753 -26.916 1.00 46.38 67 TRP A N 1
ATOM 545 C CA . TRP A 1 67 ? 5.426 12.477 -27.437 1.00 46.38 67 TRP A CA 1
ATOM 546 C C . TRP A 1 67 ? 4.258 11.557 -27.790 1.00 46.38 67 TRP A C 1
ATOM 548 O O . TRP A 1 67 ? 3.188 12.060 -28.126 1.00 46.38 67 TRP A O 1
ATOM 558 N N . GLN A 1 68 ? 4.446 10.231 -27.749 1.00 45.00 68 GLN A N 1
ATOM 559 C CA . GLN A 1 68 ? 3.430 9.268 -28.172 1.00 45.00 68 GLN A CA 1
ATOM 560 C C . GLN A 1 68 ? 3.369 8.018 -27.273 1.00 45.00 68 GLN A C 1
ATOM 562 O O . GLN A 1 68 ? 4.409 7.542 -26.810 1.00 45.00 68 GLN A O 1
ATOM 567 N N . PRO A 1 69 ? 2.158 7.466 -27.054 1.00 49.84 69 PRO A N 1
ATOM 568 C CA . PRO A 1 69 ? 1.954 6.148 -26.458 1.00 49.84 69 PRO A CA 1
ATOM 569 C C . PRO A 1 69 ? 2.721 5.039 -27.173 1.00 49.84 69 PRO A C 1
ATOM 571 O O . PRO A 1 69 ? 2.825 5.046 -28.398 1.00 49.84 69 PRO A O 1
ATOM 574 N N . GLY A 1 70 ? 3.167 4.038 -26.411 1.00 57.09 70 GLY A N 1
ATOM 575 C CA . GLY A 1 70 ? 3.659 2.771 -26.948 1.00 57.09 70 GLY A CA 1
ATOM 576 C C . GLY A 1 70 ? 5.101 2.433 -26.582 1.00 57.09 70 GLY A C 1
ATOM 577 O O . GLY A 1 70 ? 5.699 2.985 -25.656 1.00 57.09 70 GLY A O 1
ATOM 578 N N . THR A 1 71 ? 5.643 1.463 -27.312 1.00 65.38 71 THR A N 1
ATOM 579 C CA . THR A 1 71 ? 7.028 1.019 -27.170 1.00 65.38 71 THR A CA 1
ATOM 580 C C . THR A 1 71 ? 7.969 2.093 -27.704 1.00 65.38 71 THR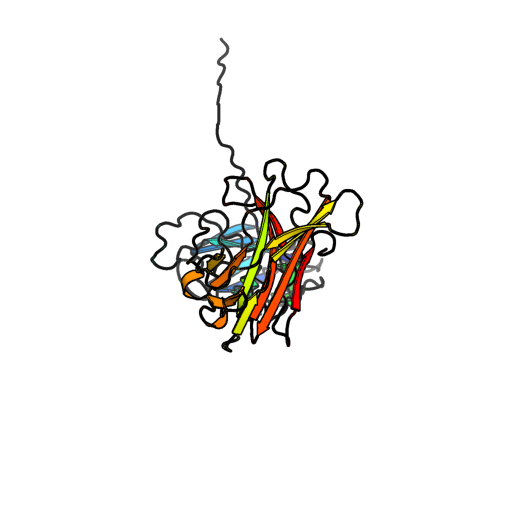 A C 1
ATOM 582 O O . THR A 1 71 ? 7.895 2.465 -28.873 1.00 65.38 71 THR A O 1
ATOM 585 N N . ASN A 1 72 ? 8.855 2.586 -26.844 1.00 68.44 72 ASN A N 1
ATOM 586 C CA . ASN A 1 72 ? 9.860 3.577 -27.198 1.00 68.44 72 ASN A CA 1
ATOM 587 C C . ASN A 1 72 ? 11.242 2.920 -27.190 1.00 68.44 72 ASN A C 1
ATOM 589 O O . ASN A 1 72 ? 11.622 2.287 -26.205 1.00 68.44 72 ASN A O 1
ATOM 593 N N . THR A 1 73 ? 11.992 3.082 -28.278 1.00 72.81 73 THR A N 1
ATOM 594 C CA . THR A 1 73 ? 13.342 2.527 -28.428 1.00 72.81 73 THR A CA 1
ATOM 595 C C . THR A 1 73 ? 14.361 3.655 -28.490 1.00 72.81 73 THR A C 1
ATOM 597 O O . THR A 1 73 ? 14.244 4.581 -29.292 1.00 72.81 73 THR A O 1
ATOM 600 N N . PHE A 1 74 ? 15.378 3.557 -27.644 1.00 71.25 74 PHE A N 1
ATOM 601 C CA . PHE A 1 74 ? 16.467 4.511 -27.510 1.00 71.25 74 PHE A CA 1
ATOM 602 C C . PHE A 1 74 ? 17.783 3.787 -27.777 1.00 71.25 74 PHE A C 1
ATOM 604 O O . PHE A 1 74 ? 18.035 2.724 -27.215 1.00 71.25 74 PHE A O 1
ATOM 611 N N . LYS A 1 75 ? 18.634 4.354 -28.631 1.00 68.19 75 LYS A N 1
ATOM 612 C CA . LYS A 1 75 ? 19.970 3.813 -28.894 1.00 68.19 75 LYS A CA 1
ATOM 613 C C . LYS A 1 75 ? 21.009 4.632 -28.148 1.00 68.19 75 LYS A C 1
ATOM 615 O O . LYS A 1 75 ? 21.008 5.857 -28.255 1.00 68.19 75 LYS A O 1
ATOM 620 N N . TYR A 1 76 ? 21.891 3.947 -27.429 1.00 64.00 76 TYR A N 1
ATOM 621 C CA . TYR A 1 76 ? 23.015 4.547 -26.724 1.00 64.00 76 TYR A CA 1
ATOM 622 C C . TYR A 1 76 ? 24.311 3.913 -27.211 1.00 64.00 76 TYR A C 1
ATOM 624 O O . TYR A 1 76 ? 24.552 2.723 -27.010 1.00 64.00 76 TYR A O 1
ATOM 632 N N . THR A 1 77 ? 25.161 4.716 -27.838 1.00 56.59 77 THR A N 1
ATOM 633 C CA . THR A 1 77 ? 26.527 4.316 -28.178 1.00 56.59 77 THR A CA 1
ATOM 634 C C . THR A 1 77 ? 27.415 4.593 -26.970 1.00 56.59 77 THR A C 1
ATOM 636 O O . THR A 1 77 ? 27.388 5.701 -26.439 1.00 56.59 77 THR A O 1
ATOM 639 N N . TYR A 1 78 ? 28.207 3.614 -26.526 1.00 56.69 78 TYR A N 1
ATOM 640 C CA . TYR A 1 78 ? 29.169 3.823 -25.447 1.00 56.69 78 TYR A CA 1
ATOM 641 C C . TYR A 1 78 ? 30.600 3.576 -25.916 1.00 56.69 78 TYR A C 1
ATOM 643 O O . TYR A 1 78 ? 30.941 2.536 -26.481 1.00 56.69 78 TYR A O 1
ATOM 651 N N . ASN A 1 79 ? 31.457 4.555 -25.633 1.00 43.41 79 ASN A N 1
ATOM 652 C CA . ASN A 1 79 ? 32.878 4.508 -25.938 1.00 43.41 79 ASN A CA 1
ATOM 653 C C . ASN A 1 79 ? 33.659 4.301 -24.635 1.00 43.41 79 ASN A C 1
ATOM 655 O O . ASN A 1 79 ? 33.446 5.025 -23.668 1.00 43.41 79 ASN A O 1
ATOM 659 N N . ASN A 1 80 ? 34.580 3.334 -24.616 1.00 44.31 80 ASN A N 1
ATOM 660 C CA . ASN A 1 80 ? 35.601 3.167 -23.574 1.00 44.31 80 ASN A CA 1
ATOM 661 C C . ASN A 1 80 ? 35.118 3.134 -22.117 1.00 44.31 80 ASN A C 1
ATOM 663 O O . ASN A 1 80 ? 35.330 4.057 -21.334 1.00 44.31 80 ASN A O 1
ATOM 667 N N . VAL A 1 81 ? 34.592 1.981 -21.703 1.00 42.62 81 VAL A N 1
ATOM 668 C CA . VAL A 1 81 ? 34.443 1.657 -20.278 1.00 42.62 81 VAL A CA 1
ATOM 669 C C . VAL A 1 81 ? 35.700 0.922 -19.808 1.00 42.62 81 VAL A C 1
ATOM 671 O O . VAL A 1 81 ? 35.706 -0.305 -19.745 1.00 42.62 81 VAL A O 1
ATOM 674 N N . THR A 1 82 ? 36.785 1.652 -19.548 1.00 36.19 82 THR A N 1
ATOM 675 C CA . THR A 1 82 ? 37.946 1.126 -18.811 1.00 36.19 82 THR A CA 1
ATOM 676 C C . THR A 1 82 ? 37.731 1.375 -17.317 1.00 36.19 82 THR A C 1
ATOM 678 O O . THR A 1 82 ? 37.669 2.530 -16.895 1.00 36.19 82 THR A O 1
ATOM 681 N N . GLY A 1 83 ? 37.600 0.305 -16.525 1.00 42.03 83 GLY A N 1
ATOM 682 C CA . GLY A 1 83 ? 37.389 0.351 -15.070 1.00 42.03 83 GLY A CA 1
ATOM 683 C C . GLY A 1 83 ? 35.959 0.025 -14.607 1.00 42.03 83 GLY A C 1
ATOM 684 O O . GLY A 1 83 ? 35.049 -0.149 -15.417 1.00 42.03 83 GLY A O 1
ATOM 685 N N . THR A 1 84 ? 35.770 -0.040 -13.282 1.00 35.81 84 THR A N 1
ATOM 686 C CA . THR A 1 84 ? 34.521 -0.331 -12.538 1.00 35.81 84 THR A CA 1
ATOM 687 C C . THR A 1 84 ? 33.467 0.787 -12.635 1.00 35.81 84 THR A C 1
ATOM 689 O O . THR A 1 84 ? 32.859 1.197 -11.645 1.00 35.81 84 THR A O 1
ATOM 692 N N . ASN A 1 85 ? 33.230 1.313 -13.834 1.00 35.78 85 ASN A N 1
ATOM 693 C CA . ASN A 1 85 ? 32.226 2.345 -14.064 1.00 35.78 85 ASN A CA 1
ATOM 694 C C . ASN A 1 85 ? 30.832 1.708 -14.131 1.00 35.78 85 ASN A C 1
ATOM 696 O O . ASN A 1 85 ? 30.549 0.898 -15.013 1.00 35.78 85 ASN A O 1
ATOM 700 N N . LYS A 1 86 ? 29.965 2.082 -13.180 1.00 35.47 86 LYS A N 1
ATOM 701 C CA . LYS A 1 86 ? 28.578 1.612 -13.096 1.00 35.47 86 LYS A CA 1
ATOM 702 C C . LYS A 1 86 ? 27.670 2.448 -14.010 1.00 35.47 86 LYS A C 1
ATOM 704 O O . LYS A 1 86 ? 27.342 3.568 -13.645 1.00 35.47 86 LYS A O 1
ATOM 709 N N . MET A 1 87 ? 27.215 1.948 -15.156 1.00 36.06 87 MET A N 1
ATOM 710 C CA . MET A 1 87 ? 26.246 2.645 -16.016 1.00 36.06 87 MET A CA 1
ATOM 711 C C . MET A 1 87 ? 24.878 2.700 -15.355 1.00 36.06 87 MET A C 1
ATOM 713 O O . MET A 1 87 ? 24.221 1.675 -15.308 1.00 36.06 87 MET A O 1
ATOM 717 N N . SER A 1 88 ? 24.419 3.872 -14.896 1.00 38.09 88 SER A N 1
ATOM 718 C CA . SER A 1 88 ? 23.125 3.982 -14.210 1.00 38.09 88 SER A CA 1
ATOM 719 C C . SER A 1 88 ? 21.949 4.558 -15.001 1.00 38.09 88 SER A C 1
ATOM 721 O O . SER A 1 88 ? 21.806 5.772 -15.036 1.00 38.09 88 SER A O 1
ATOM 723 N N . ILE A 1 89 ? 21.062 3.717 -15.563 1.00 40.19 89 ILE A N 1
ATOM 724 C CA . ILE A 1 89 ? 19.849 4.156 -16.291 1.00 40.19 89 ILE A CA 1
ATOM 725 C C . ILE A 1 89 ? 18.764 4.620 -15.305 1.00 40.19 89 ILE A C 1
ATOM 727 O O . ILE A 1 89 ? 17.938 3.873 -14.805 1.00 40.19 89 ILE A O 1
ATOM 731 N N . LYS A 1 90 ? 18.750 5.899 -14.972 1.00 46.41 90 LYS A N 1
ATOM 732 C CA . LYS A 1 90 ? 17.708 6.454 -14.095 1.00 46.41 90 LYS A CA 1
ATOM 733 C C . LYS A 1 90 ? 16.466 6.769 -14.903 1.00 46.41 90 LYS A C 1
ATOM 735 O O . LYS A 1 90 ? 16.629 7.477 -15.883 1.00 46.41 90 LYS A O 1
ATOM 740 N N . PHE A 1 91 ? 15.279 6.350 -14.463 1.00 41.38 91 PHE A N 1
ATOM 741 C CA . PHE A 1 91 ? 14.010 6.792 -15.048 1.00 41.38 91 PHE A CA 1
ATOM 742 C C . PHE A 1 91 ? 13.331 7.828 -14.162 1.00 41.38 91 PHE A C 1
ATOM 744 O O . PHE A 1 91 ? 13.122 7.610 -12.970 1.00 41.38 91 PHE A O 1
ATOM 751 N N . ALA A 1 92 ? 12.940 8.941 -14.770 1.00 39.41 92 ALA A N 1
ATOM 752 C CA . ALA A 1 92 ? 11.986 9.871 -14.190 1.00 39.41 92 ALA A CA 1
ATOM 753 C C . ALA A 1 92 ? 10.860 10.050 -15.204 1.00 39.41 92 ALA A C 1
ATOM 755 O O . ALA A 1 92 ? 11.112 10.417 -16.355 1.00 39.41 92 ALA A O 1
ATOM 756 N N . VAL A 1 93 ? 9.642 9.729 -14.780 1.00 40.44 93 VAL A N 1
ATOM 757 C CA . VAL A 1 93 ? 8.467 9.713 -15.643 1.00 40.44 93 VAL A CA 1
ATOM 758 C C . VAL A 1 93 ? 7.642 10.958 -15.364 1.00 40.44 93 VAL A C 1
ATOM 760 O O . VAL A 1 93 ? 7.178 11.149 -14.250 1.00 40.44 93 VAL A O 1
ATOM 763 N N . GLN A 1 94 ? 7.436 11.820 -16.352 1.00 41.69 94 GLN A N 1
ATOM 764 C CA . GLN A 1 94 ? 6.413 12.870 -16.261 1.00 41.69 94 GLN A CA 1
ATOM 765 C C . GLN A 1 94 ? 5.151 12.324 -16.929 1.00 41.69 94 GLN A C 1
ATOM 767 O O . GLN A 1 94 ? 5.279 11.752 -18.003 1.00 41.69 94 GLN A O 1
ATOM 772 N N . ASN A 1 95 ? 3.960 12.441 -16.338 1.00 43.44 95 ASN A N 1
ATOM 773 C CA . ASN A 1 95 ? 2.704 12.003 -16.969 1.00 43.44 95 ASN A CA 1
ATOM 774 C C . ASN A 1 95 ? 1.837 13.228 -17.310 1.00 43.44 95 ASN A C 1
ATOM 776 O O . ASN A 1 95 ? 1.703 14.120 -16.477 1.00 43.44 95 ASN A O 1
ATOM 780 N N . THR A 1 96 ? 1.254 13.268 -18.511 1.00 37.66 96 THR A N 1
ATOM 781 C CA . THR A 1 96 ? 0.262 14.283 -18.927 1.00 37.66 96 THR A CA 1
ATOM 782 C C . THR A 1 96 ? -1.102 13.684 -19.260 1.00 37.66 96 THR A C 1
ATOM 784 O O . THR A 1 96 ? -2.062 14.432 -19.412 1.00 37.66 96 THR A O 1
ATOM 787 N N . THR A 1 97 ? -1.234 12.355 -19.342 1.00 39.81 97 THR A N 1
ATOM 788 C CA . THR A 1 97 ? -2.519 11.689 -19.599 1.00 39.81 97 THR A CA 1
ATOM 789 C C . THR A 1 97 ? -3.059 11.115 -18.298 1.00 39.81 97 THR A C 1
ATOM 791 O O . THR A 1 97 ? -2.895 9.944 -17.963 1.00 39.81 97 THR A O 1
ATOM 794 N N . VAL A 1 98 ? -3.699 11.993 -17.538 1.00 42.53 98 VAL A N 1
ATOM 795 C CA . VAL A 1 98 ? -4.641 11.617 -16.484 1.00 42.53 98 VAL A CA 1
ATOM 796 C C . VAL A 1 98 ? -6.044 11.717 -17.109 1.00 42.53 98 VAL A C 1
ATOM 798 O O . VAL A 1 98 ? -6.220 12.534 -18.016 1.00 42.53 98 VAL A O 1
ATOM 801 N N . PRO A 1 99 ? -7.018 10.858 -16.743 1.00 37.47 99 PRO A N 1
ATOM 802 C CA . PRO A 1 99 ? -8.378 10.906 -17.283 1.00 37.47 99 PRO A CA 1
ATOM 803 C C . PRO A 1 99 ? -8.952 12.336 -17.352 1.00 37.47 99 PRO A C 1
ATOM 805 O O . PRO A 1 99 ? -8.568 13.168 -16.529 1.00 37.47 99 PRO A O 1
ATOM 808 N N . PRO A 1 100 ? -9.864 12.617 -18.306 1.00 36.00 100 PRO A N 1
ATOM 809 C CA . PRO A 1 100 ? -10.284 13.964 -18.737 1.00 36.00 100 PRO A CA 1
ATOM 810 C C . PRO A 1 100 ? -10.801 14.920 -17.644 1.00 36.00 100 PRO A C 1
ATOM 812 O O . PRO A 1 100 ? -10.976 16.104 -17.914 1.00 36.00 100 PRO A O 1
ATOM 815 N N . ASP A 1 101 ? -10.979 14.447 -16.413 1.00 33.03 101 ASP A N 1
ATOM 816 C CA . ASP A 1 101 ? -11.338 15.247 -15.239 1.00 33.03 101 ASP A CA 1
ATOM 817 C C . ASP A 1 101 ? -10.134 15.959 -14.577 1.00 33.03 101 ASP A C 1
ATOM 819 O O . ASP A 1 101 ? -10.306 16.727 -13.631 1.00 33.03 101 ASP A O 1
ATOM 823 N N . PHE A 1 102 ? -8.906 15.738 -15.063 1.00 30.50 102 PHE A N 1
ATOM 824 C CA . PHE A 1 102 ? -7.677 16.348 -14.541 1.00 30.50 102 PHE A CA 1
ATOM 825 C C . PHE A 1 102 ? -7.083 17.355 -15.532 1.00 30.50 102 PHE A C 1
ATOM 827 O O . PHE A 1 102 ? -6.245 17.025 -16.370 1.00 30.50 102 PHE A O 1
ATOM 834 N N . TYR A 1 103 ? -7.489 18.619 -15.420 1.00 23.30 103 TYR A N 1
ATOM 835 C CA . TYR A 1 103 ? -6.892 19.711 -16.190 1.00 23.30 103 TYR A CA 1
ATOM 836 C C . TYR A 1 103 ? -5.586 20.218 -15.537 1.00 23.30 103 TYR A C 1
ATOM 838 O O . TYR A 1 103 ? -5.553 20.501 -14.341 1.00 23.30 103 TYR A O 1
ATOM 846 N N . ASN A 1 104 ? -4.547 20.406 -16.366 1.00 24.66 104 ASN A N 1
ATOM 847 C CA . ASN A 1 104 ? -3.243 21.051 -16.103 1.00 24.66 104 ASN A CA 1
ATOM 848 C C . ASN A 1 104 ? -2.225 20.301 -15.214 1.00 24.66 104 ASN A C 1
ATOM 850 O O . ASN A 1 104 ? -2.118 20.549 -14.013 1.00 24.66 104 ASN A O 1
ATOM 854 N N . LEU A 1 105 ? -1.365 19.481 -15.839 1.00 28.78 105 LEU A N 1
ATOM 855 C CA . LEU A 1 105 ? -0.211 18.814 -15.208 1.00 28.78 105 LEU A CA 1
ATOM 856 C C . LEU A 1 105 ? 1.112 19.094 -15.942 1.00 28.78 105 LEU A C 1
ATOM 858 O O . LEU A 1 105 ? 1.770 18.186 -16.437 1.00 28.78 105 LEU A O 1
ATOM 862 N N . ASP A 1 106 ? 1.555 20.348 -15.978 1.00 25.38 106 ASP A N 1
ATOM 863 C CA . ASP A 1 106 ? 2.762 20.715 -16.740 1.00 25.38 106 ASP A CA 1
ATOM 864 C C . ASP A 1 106 ? 4.115 20.466 -16.034 1.00 25.38 106 ASP A C 1
ATOM 866 O O . ASP A 1 106 ? 5.154 20.850 -16.567 1.00 25.38 106 ASP A O 1
ATOM 870 N N . SER A 1 107 ? 4.199 19.825 -14.853 1.00 27.81 107 SER A N 1
ATOM 871 C CA . SER A 1 107 ? 5.513 19.755 -14.156 1.00 27.81 107 SER A CA 1
ATOM 872 C C . SER A 1 107 ? 5.750 18.690 -13.066 1.00 27.81 107 SER A C 1
ATOM 874 O O . SER A 1 107 ? 6.701 18.839 -12.298 1.00 27.81 107 SER A O 1
ATOM 876 N N . VAL A 1 108 ? 4.972 17.604 -12.963 1.00 29.66 108 VAL A N 1
ATOM 877 C CA . VAL A 1 108 ? 5.212 16.598 -11.899 1.00 29.66 108 VAL A CA 1
ATOM 878 C C . VAL A 1 108 ? 6.085 15.444 -12.399 1.00 29.66 108 VAL A C 1
ATOM 880 O O . VAL A 1 108 ? 5.653 14.636 -13.219 1.00 29.66 108 VAL A O 1
ATOM 883 N N . TRP A 1 109 ? 7.309 15.354 -11.874 1.00 32.97 109 TRP A N 1
ATOM 884 C CA . TRP A 1 109 ? 8.147 14.161 -11.990 1.00 32.97 109 TRP A CA 1
ATOM 885 C C . TRP A 1 109 ? 7.604 13.074 -11.064 1.00 32.97 109 TRP A C 1
ATOM 887 O O . TRP A 1 109 ? 7.639 13.209 -9.842 1.00 32.97 109 TRP A O 1
ATOM 897 N N . VAL A 1 110 ? 7.104 11.994 -11.646 1.00 36.69 110 VAL A N 1
ATOM 898 C CA . VAL A 1 110 ? 6.741 10.772 -10.939 1.00 36.69 110 VAL A CA 1
ATOM 899 C C . VAL A 1 110 ? 8.032 10.011 -10.690 1.00 36.69 110 VAL A C 1
ATOM 901 O O . VAL A 1 110 ? 8.578 9.328 -11.560 1.00 36.69 110 VAL A O 1
ATOM 904 N N . ASN A 1 111 ? 8.544 10.187 -9.482 1.00 43.09 111 ASN A N 1
ATOM 905 C CA . ASN A 1 111 ? 9.615 9.377 -8.937 1.00 43.09 111 ASN A CA 1
ATOM 906 C C . ASN A 1 111 ? 9.032 8.000 -8.614 1.00 43.09 111 ASN A C 1
ATOM 908 O O . ASN A 1 111 ? 8.484 7.780 -7.538 1.00 43.09 111 ASN A O 1
ATOM 912 N N . GLY A 1 112 ? 9.051 7.103 -9.600 1.00 40.47 112 GLY A N 1
ATOM 913 C CA . GLY A 1 112 ? 8.477 5.770 -9.477 1.00 40.47 112 GLY A CA 1
ATOM 914 C C . GLY A 1 112 ? 9.297 4.900 -8.528 1.00 40.47 112 GLY A C 1
ATOM 915 O O . GLY A 1 112 ? 10.142 4.135 -8.987 1.00 40.47 112 GLY A O 1
ATOM 916 N N . GLY A 1 113 ? 9.021 4.971 -7.223 1.00 39.19 113 GLY A N 1
ATOM 917 C CA . GLY A 1 113 ? 9.534 4.022 -6.223 1.00 39.19 113 GLY A CA 1
ATOM 918 C C . GLY A 1 113 ? 9.135 2.559 -6.497 1.00 39.19 113 GLY A C 1
ATOM 919 O O . GLY A 1 113 ? 9.699 1.645 -5.907 1.00 39.19 113 GLY A O 1
ATOM 920 N N . GLY A 1 114 ? 8.218 2.319 -7.444 1.00 43.75 114 GLY A N 1
ATOM 921 C CA . GLY A 1 114 ? 7.837 0.986 -7.930 1.00 43.75 114 GLY A CA 1
ATOM 922 C C . GLY A 1 114 ? 8.855 0.296 -8.852 1.00 43.75 114 GLY A C 1
ATOM 923 O O . GLY A 1 114 ? 8.587 -0.807 -9.317 1.00 43.75 114 GLY A O 1
ATOM 924 N N . GLY A 1 115 ? 10.013 0.911 -9.137 1.00 47.81 115 GLY A N 1
ATOM 925 C CA . GLY A 1 115 ? 11.047 0.311 -9.994 1.00 47.81 115 GLY A CA 1
ATOM 926 C C . GLY A 1 115 ? 10.553 0.015 -11.417 1.00 47.81 115 GLY A C 1
ATOM 927 O O . GLY A 1 115 ? 9.471 0.432 -11.801 1.00 47.81 115 GLY A O 1
ATOM 928 N N . ILE A 1 116 ? 11.334 -0.705 -12.225 1.00 47.81 116 ILE A N 1
ATOM 929 C CA . ILE A 1 116 ? 10.986 -1.085 -13.612 1.00 47.81 116 ILE A CA 1
ATOM 930 C C . ILE A 1 116 ? 9.596 -1.690 -13.785 1.00 47.81 116 ILE A C 1
ATOM 932 O O . ILE A 1 116 ? 9.067 -1.638 -14.880 1.00 47.81 116 ILE A O 1
ATOM 936 N N . ALA A 1 117 ? 9.005 -2.285 -12.756 1.00 53.03 117 ALA A N 1
ATOM 937 C CA . ALA A 1 117 ? 7.973 -3.294 -12.923 1.00 53.03 117 ALA A CA 1
ATOM 938 C C . ALA A 1 117 ? 6.689 -2.754 -13.615 1.00 53.03 117 ALA A C 1
ATOM 940 O O . ALA A 1 117 ? 5.911 -3.520 -14.180 1.00 53.03 117 ALA A O 1
ATOM 941 N N . TYR A 1 118 ? 6.503 -1.429 -13.675 1.00 59.62 118 TYR A N 1
ATOM 942 C CA . TYR A 1 118 ? 5.462 -0.776 -14.484 1.00 59.62 118 TYR A CA 1
ATOM 943 C C . TYR A 1 118 ? 5.703 -0.795 -16.014 1.00 59.62 118 TYR A C 1
ATOM 945 O O . TYR A 1 118 ? 4.802 -0.433 -16.779 1.00 59.62 118 TYR A O 1
ATOM 953 N N . ALA A 1 119 ? 6.895 -1.177 -16.474 1.00 65.12 119 ALA A N 1
ATOM 954 C CA . ALA A 1 119 ? 7.323 -1.208 -17.868 1.00 65.12 119 ALA A CA 1
ATOM 955 C C . ALA A 1 119 ? 8.135 -2.475 -18.198 1.00 65.12 119 ALA A C 1
ATOM 957 O O . ALA A 1 119 ? 8.949 -2.948 -17.415 1.00 65.12 119 ALA A O 1
ATOM 958 N N . ASP A 1 120 ? 7.963 -2.996 -19.410 1.00 74.50 120 ASP A N 1
ATOM 959 C CA . ASP A 1 120 ? 8.871 -3.988 -19.992 1.00 74.50 120 ASP A CA 1
ATOM 960 C C . ASP A 1 120 ? 10.081 -3.238 -20.567 1.00 74.50 120 ASP A C 1
ATOM 962 O O . ASP A 1 120 ? 9.957 -2.518 -21.562 1.00 74.50 120 ASP A O 1
ATOM 966 N N . VAL A 1 121 ? 11.237 -3.346 -19.905 1.00 75.44 121 VAL A N 1
ATOM 967 C CA . VAL A 1 121 ? 12.503 -2.779 -20.393 1.00 75.44 121 VAL A CA 1
ATOM 968 C C . VAL A 1 121 ? 13.323 -3.899 -20.996 1.00 75.44 121 VAL A C 1
ATOM 970 O O . VAL A 1 121 ? 13.563 -4.919 -20.355 1.00 75.44 121 VAL A O 1
ATOM 973 N N . LYS A 1 122 ? 13.819 -3.674 -22.206 1.00 81.81 122 LYS A N 1
ATOM 974 C CA . LYS A 1 122 ? 14.737 -4.567 -22.899 1.00 81.81 122 LYS A CA 1
ATOM 975 C C . LYS A 1 122 ? 16.054 -3.865 -23.154 1.00 81.81 122 LYS A C 1
ATOM 977 O O . LYS A 1 122 ? 16.056 -2.702 -23.551 1.00 81.81 122 LYS A O 1
ATOM 982 N N . ILE A 1 123 ? 17.151 -4.592 -22.985 1.00 77.88 123 ILE A N 1
ATOM 983 C CA . ILE A 1 123 ? 18.486 -4.166 -23.407 1.00 77.88 123 ILE A CA 1
ATOM 984 C C . ILE A 1 123 ? 18.931 -5.106 -24.518 1.00 77.88 123 ILE A C 1
ATOM 986 O O . ILE A 1 123 ? 18.984 -6.316 -24.307 1.00 77.88 123 ILE A O 1
ATOM 990 N N . ASN A 1 124 ? 19.200 -4.566 -25.707 1.00 80.12 124 ASN A N 1
ATOM 991 C CA . ASN A 1 124 ? 19.568 -5.337 -26.897 1.00 80.12 124 ASN A CA 1
ATOM 992 C C . ASN A 1 124 ? 18.591 -6.498 -27.168 1.00 80.12 124 ASN A C 1
ATOM 994 O O . ASN A 1 124 ? 18.983 -7.631 -27.434 1.00 80.12 124 ASN A O 1
ATOM 998 N N . GLY A 1 125 ? 17.289 -6.216 -27.039 1.00 83.38 125 GLY A N 1
ATOM 999 C CA . GLY A 1 125 ? 16.209 -7.185 -27.243 1.00 83.38 125 GLY A CA 1
ATOM 1000 C C . GLY A 1 125 ? 15.938 -8.143 -26.074 1.00 83.38 125 GLY A C 1
ATOM 1001 O O . GLY A 1 125 ? 14.930 -8.848 -26.114 1.00 83.38 125 GLY A O 1
ATOM 1002 N N . VAL A 1 126 ? 16.757 -8.149 -25.018 1.00 81.94 126 VAL A N 1
ATOM 1003 C CA . VAL A 1 126 ? 16.581 -9.022 -23.844 1.00 81.94 126 VAL A CA 1
ATOM 1004 C C . VAL A 1 126 ? 15.790 -8.305 -22.751 1.00 81.94 126 VAL A C 1
ATOM 1006 O O . VAL A 1 126 ? 16.241 -7.277 -22.246 1.00 81.94 126 VAL A O 1
ATOM 1009 N N . SER A 1 127 ? 14.626 -8.847 -22.373 1.00 83.50 127 SER A N 1
ATOM 1010 C CA . SER A 1 127 ? 13.793 -8.308 -21.288 1.00 83.50 127 SER A CA 1
ATOM 1011 C C . SER A 1 127 ? 14.481 -8.418 -19.931 1.00 83.50 127 SER A C 1
ATOM 1013 O O . SER A 1 127 ? 14.929 -9.491 -19.524 1.00 83.50 127 SER A O 1
ATOM 1015 N N . LEU A 1 128 ? 14.499 -7.305 -19.206 1.00 75.19 128 LEU A N 1
ATOM 1016 C CA . LEU A 1 128 ? 14.926 -7.242 -17.820 1.00 75.19 128 LEU A CA 1
ATOM 1017 C C . LEU A 1 128 ? 13.728 -7.577 -16.925 1.00 75.19 128 LEU A C 1
ATOM 1019 O O . LEU A 1 128 ? 12.731 -6.861 -16.908 1.00 75.19 128 LEU A O 1
ATOM 1023 N N . ASN A 1 129 ? 13.823 -8.683 -16.192 1.00 74.69 129 ASN A N 1
ATOM 1024 C CA . ASN A 1 129 ? 12.812 -9.144 -15.237 1.00 74.69 129 ASN A CA 1
ATOM 1025 C C . ASN A 1 129 ? 13.296 -8.971 -13.778 1.00 74.69 129 ASN A C 1
ATOM 1027 O O . ASN A 1 129 ? 14.322 -8.336 -13.516 1.00 74.69 129 ASN A O 1
ATOM 1031 N N . TYR A 1 130 ? 12.588 -9.571 -12.815 1.00 72.44 130 TYR A N 1
ATOM 1032 C CA . TYR A 1 130 ? 12.940 -9.500 -11.391 1.00 72.44 130 TYR A CA 1
ATOM 1033 C C . TYR A 1 130 ? 14.332 -10.053 -11.043 1.00 72.44 130 TYR A C 1
ATOM 1035 O O . TYR A 1 130 ? 14.891 -9.646 -10.034 1.00 72.44 130 TYR A O 1
ATOM 1043 N N . GLN A 1 131 ? 14.960 -10.884 -11.886 1.00 75.12 131 GLN A N 1
ATOM 1044 C CA . GLN A 1 131 ? 16.342 -11.348 -11.668 1.00 75.12 131 GLN A CA 1
ATOM 1045 C C . GLN A 1 131 ? 17.373 -10.214 -11.728 1.00 75.12 131 GLN A C 1
ATOM 1047 O O . GLN A 1 131 ? 18.505 -10.379 -11.276 1.00 75.12 131 GLN A O 1
ATOM 1052 N N . TYR A 1 132 ? 16.990 -9.068 -12.286 1.00 70.69 132 TYR A N 1
ATOM 1053 C CA . TYR A 1 132 ? 17.821 -7.877 -12.332 1.00 70.69 132 TYR A CA 1
ATOM 1054 C C . TYR A 1 132 ? 17.445 -6.864 -11.246 1.00 70.69 132 TYR A C 1
ATOM 1056 O O . TYR A 1 132 ? 18.162 -5.887 -11.081 1.00 70.69 132 TYR A O 1
ATOM 1064 N N . ALA A 1 133 ? 16.349 -7.059 -10.510 1.00 72.00 133 ALA A N 1
ATOM 1065 C CA . ALA A 1 133 ? 15.865 -6.100 -9.524 1.00 72.00 133 ALA A CA 1
ATOM 1066 C C . ALA A 1 133 ? 16.587 -6.284 -8.176 1.00 72.00 133 ALA A C 1
ATOM 1068 O O . ALA A 1 133 ? 16.541 -7.367 -7.616 1.00 72.00 133 ALA A O 1
ATOM 1069 N N . ILE A 1 134 ? 17.225 -5.250 -7.626 1.00 68.00 134 ILE A N 1
ATOM 1070 C CA . ILE A 1 134 ? 17.995 -5.250 -6.372 1.00 68.00 134 ILE A CA 1
ATOM 1071 C C . ILE A 1 134 ? 17.373 -4.247 -5.391 1.00 68.00 134 ILE A C 1
ATOM 1073 O O . ILE A 1 134 ? 17.053 -3.127 -5.782 1.00 68.00 134 ILE A O 1
ATOM 1077 N N . ASP A 1 135 ? 17.209 -4.608 -4.114 1.00 67.88 135 ASP A N 1
ATOM 1078 C CA . ASP A 1 135 ? 16.749 -3.656 -3.087 1.00 67.88 135 ASP A CA 1
ATOM 1079 C C . ASP A 1 135 ? 17.811 -2.572 -2.849 1.00 67.88 135 ASP A C 1
ATOM 1081 O O . ASP A 1 135 ? 18.974 -2.871 -2.577 1.00 67.88 135 ASP A O 1
ATOM 1085 N N . ASN A 1 136 ? 17.406 -1.304 -2.933 1.00 59.91 136 ASN A N 1
ATOM 1086 C CA . ASN A 1 136 ? 18.311 -0.159 -2.841 1.00 59.91 136 ASN A CA 1
ATOM 1087 C C . ASN A 1 136 ? 18.368 0.512 -1.464 1.00 59.91 136 ASN A C 1
ATOM 1089 O O . ASN A 1 136 ? 18.887 1.622 -1.327 1.00 59.91 136 ASN A O 1
ATOM 1093 N N . GLY A 1 137 ? 17.837 -0.117 -0.420 1.00 55.62 137 GLY A N 1
ATOM 1094 C CA . GLY A 1 137 ? 18.072 0.373 0.937 1.00 55.62 137 GLY A CA 1
ATOM 1095 C C . GLY A 1 137 ? 17.152 1.517 1.383 1.00 55.62 137 GLY A C 1
ATOM 1096 O O . GLY A 1 137 ? 16.946 1.649 2.592 1.00 55.62 137 GLY A O 1
ATOM 1097 N N . GLN A 1 138 ? 16.512 2.283 0.481 1.00 51.84 138 GLN A N 1
ATOM 1098 C CA . GLN A 1 138 ? 15.608 3.376 0.892 1.00 51.84 138 GLN A CA 1
ATOM 1099 C C . GLN A 1 138 ? 14.295 3.543 0.108 1.00 51.84 138 GLN A C 1
ATOM 1101 O O . GLN A 1 138 ? 13.372 4.128 0.669 1.00 51.84 138 GLN A O 1
ATOM 1106 N N . ARG A 1 139 ? 14.177 3.120 -1.161 1.00 52.69 139 ARG A N 1
ATOM 1107 C CA . ARG A 1 139 ? 13.130 3.666 -2.064 1.00 52.69 139 ARG A CA 1
ATOM 1108 C C . ARG A 1 139 ? 12.518 2.682 -3.063 1.00 52.69 139 ARG A C 1
ATOM 1110 O O . ARG A 1 139 ? 11.776 3.118 -3.936 1.00 52.69 139 ARG A O 1
ATOM 1117 N N . GLY A 1 140 ? 12.811 1.390 -2.934 1.00 58.00 140 GLY A N 1
ATOM 1118 C CA . GLY A 1 140 ? 12.249 0.339 -3.782 1.00 58.00 140 GLY A CA 1
ATOM 1119 C C . GLY A 1 140 ? 13.331 -0.551 -4.375 1.00 58.00 140 GLY A C 1
ATOM 1120 O O . GLY A 1 140 ? 14.354 -0.805 -3.737 1.00 58.00 140 GLY A O 1
ATOM 1121 N N . SER A 1 141 ? 13.088 -1.024 -5.593 1.00 57.81 141 SER A N 1
ATOM 1122 C CA . SER A 1 141 ? 13.995 -1.918 -6.309 1.00 57.81 141 SER A CA 1
ATOM 1123 C C . SER A 1 141 ? 14.640 -1.201 -7.489 1.00 57.81 141 SER A C 1
ATOM 1125 O O . SER A 1 141 ? 13.951 -0.690 -8.374 1.00 57.81 141 SER A O 1
ATOM 1127 N N . ASP A 1 142 ? 15.967 -1.184 -7.497 1.00 62.50 142 ASP A N 1
ATOM 1128 C CA . ASP A 1 142 ? 16.776 -0.755 -8.631 1.00 62.50 142 ASP A CA 1
ATOM 1129 C C . ASP A 1 142 ? 16.938 -1.916 -9.612 1.00 62.50 142 ASP A C 1
ATOM 1131 O O . ASP A 1 142 ? 16.902 -3.065 -9.195 1.00 62.50 142 ASP A O 1
ATOM 1135 N N . ILE A 1 143 ? 17.180 -1.671 -10.898 1.00 65.12 143 ILE A N 1
ATOM 1136 C CA . ILE A 1 143 ? 17.684 -2.750 -11.767 1.00 65.12 143 ILE A CA 1
ATOM 1137 C C . ILE A 1 143 ? 19.190 -2.696 -11.797 1.00 65.12 143 ILE A C 1
ATOM 1139 O O . ILE A 1 143 ? 19.755 -1.678 -12.166 1.00 65.12 143 ILE A O 1
ATOM 1143 N N . ILE A 1 144 ? 19.867 -3.800 -11.529 1.00 65.62 144 ILE A N 1
ATOM 1144 C CA . ILE A 1 144 ? 21.305 -3.882 -11.707 1.00 65.62 144 ILE A CA 1
ATOM 1145 C C . ILE A 1 144 ? 21.664 -5.051 -12.620 1.00 65.62 144 ILE A C 1
ATOM 1147 O O . ILE A 1 144 ? 21.387 -6.211 -12.312 1.00 65.62 144 ILE A O 1
ATOM 1151 N N . PHE A 1 145 ? 22.319 -4.745 -13.738 1.00 65.69 145 PHE A N 1
ATOM 1152 C CA . PHE A 1 145 ? 22.783 -5.731 -14.715 1.00 65.69 145 PHE A CA 1
ATOM 1153 C C . PHE A 1 145 ? 24.279 -5.570 -15.027 1.00 65.69 145 PHE A C 1
ATOM 1155 O O . PHE A 1 145 ? 24.977 -4.750 -14.444 1.00 65.69 145 PHE A O 1
ATOM 1162 N N . LYS A 1 146 ? 24.811 -6.411 -15.900 1.00 67.31 146 LYS A N 1
ATOM 1163 C CA . LYS A 1 146 ? 26.144 -6.342 -16.504 1.00 67.31 146 LYS A CA 1
ATOM 1164 C C . LYS A 1 146 ? 25.956 -6.536 -17.996 1.00 67.31 146 LYS A C 1
ATOM 1166 O O . LYS A 1 146 ? 25.015 -7.214 -18.388 1.00 67.31 146 LYS A O 1
ATOM 1171 N N . LEU A 1 147 ? 26.821 -5.973 -18.826 1.00 62.84 147 LEU A N 1
ATOM 1172 C CA . LEU A 1 147 ? 26.818 -6.277 -20.257 1.00 62.84 147 LEU A CA 1
ATOM 1173 C C . LEU A 1 147 ? 27.936 -7.265 -20.569 1.00 62.84 147 LEU A C 1
ATOM 1175 O O . LEU A 1 147 ? 29.094 -7.018 -20.228 1.00 62.84 147 LEU A O 1
ATOM 1179 N N . ASN A 1 148 ? 27.576 -8.368 -21.218 1.00 67.69 148 ASN A N 1
ATOM 1180 C CA . ASN A 1 148 ? 28.518 -9.320 -21.789 1.00 67.69 148 ASN A CA 1
ATOM 1181 C C . ASN A 1 148 ? 29.247 -8.698 -22.993 1.00 67.69 148 ASN A C 1
ATOM 1183 O O . ASN A 1 148 ? 28.851 -7.653 -23.519 1.00 67.69 148 ASN A O 1
ATOM 1187 N N . SER A 1 149 ? 30.315 -9.349 -23.459 1.00 66.75 149 SER A N 1
ATOM 1188 C CA . SER A 1 149 ? 31.080 -8.902 -24.633 1.00 66.75 149 SER A CA 1
ATOM 1189 C C . SER A 1 149 ? 30.265 -8.889 -25.932 1.00 66.75 149 SER A C 1
ATOM 1191 O O . SER A 1 149 ? 30.603 -8.139 -26.842 1.00 66.75 149 SER A O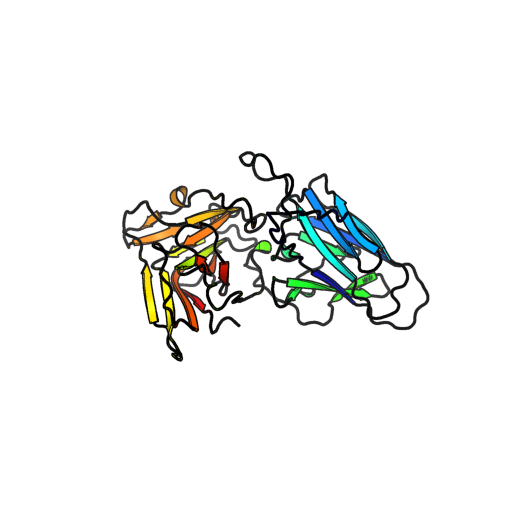 1
ATOM 1193 N N . ASP A 1 150 ? 29.185 -9.669 -26.002 1.00 72.19 150 ASP A N 1
ATOM 1194 C CA . ASP A 1 150 ? 28.216 -9.696 -27.105 1.00 72.19 150 ASP A CA 1
ATOM 1195 C C . ASP A 1 150 ? 27.082 -8.658 -26.954 1.00 72.19 150 ASP A C 1
ATOM 1197 O O . ASP A 1 150 ? 26.159 -8.623 -27.766 1.00 72.19 150 ASP A O 1
ATOM 1201 N N . GLY A 1 151 ? 27.131 -7.818 -25.913 1.00 65.94 151 GLY A N 1
ATOM 1202 C CA . GLY A 1 151 ? 26.125 -6.798 -25.625 1.00 65.94 151 GLY A CA 1
ATOM 1203 C C . GLY A 1 151 ? 24.868 -7.315 -24.920 1.00 65.94 151 GLY A C 1
ATOM 1204 O O . GLY A 1 151 ? 23.963 -6.523 -24.662 1.00 65.94 151 GLY A O 1
ATOM 1205 N N . THR A 1 152 ? 24.775 -8.602 -24.579 1.00 75.38 152 THR A N 1
ATOM 1206 C CA . THR A 1 152 ? 23.621 -9.130 -23.833 1.00 75.38 152 THR A CA 1
ATOM 1207 C C . THR A 1 152 ? 23.689 -8.754 -22.344 1.00 75.38 152 THR A C 1
ATOM 1209 O O . THR A 1 152 ? 24.778 -8.740 -21.760 1.00 75.38 152 THR A O 1
ATOM 1212 N N . PRO A 1 153 ? 22.554 -8.435 -21.686 1.00 72.25 153 PRO A N 1
ATOM 1213 C CA . PRO A 1 153 ? 22.537 -8.144 -20.258 1.00 72.25 153 PRO A CA 1
ATOM 1214 C C . PRO A 1 153 ? 22.587 -9.430 -19.413 1.00 72.25 153 PRO A C 1
ATOM 1216 O O . PRO A 1 153 ? 21.721 -10.297 -19.516 1.00 72.25 153 PRO A O 1
ATOM 1219 N N . ALA A 1 154 ? 23.540 -9.521 -18.493 1.00 69.88 154 ALA A N 1
ATOM 1220 C CA . ALA A 1 154 ? 23.611 -10.530 -17.440 1.00 69.88 154 ALA A CA 1
ATOM 1221 C C . ALA A 1 154 ? 23.220 -9.927 -16.075 1.00 69.88 154 ALA A C 1
ATOM 1223 O O . ALA A 1 154 ? 23.431 -8.733 -15.857 1.00 69.88 154 ALA A O 1
ATOM 1224 N N . PRO A 1 155 ? 22.658 -10.695 -15.127 1.00 72.50 155 PRO A N 1
ATOM 1225 C CA . PRO A 1 155 ? 22.423 -10.204 -13.772 1.00 72.50 155 PRO A CA 1
ATOM 1226 C C . PRO A 1 155 ? 23.711 -9.702 -13.106 1.00 72.50 155 PRO A C 1
ATOM 1228 O O . PRO A 1 155 ? 24.806 -10.213 -13.349 1.00 72.50 155 PRO A O 1
ATOM 1231 N N . SER A 1 156 ? 23.588 -8.716 -12.216 1.00 66.31 156 SER A N 1
ATOM 1232 C CA . SER A 1 156 ? 24.739 -8.143 -11.499 1.00 66.31 156 SER A CA 1
ATOM 1233 C C . SER A 1 156 ? 25.502 -9.140 -10.618 1.00 66.31 156 SER A C 1
ATOM 1235 O O . SER A 1 156 ? 26.671 -8.913 -10.297 1.00 66.31 156 SER A O 1
ATOM 1237 N N . GLY A 1 157 ? 24.872 -10.260 -10.258 1.00 69.81 157 GLY A N 1
ATOM 1238 C CA . GLY A 1 157 ? 25.361 -11.200 -9.249 1.00 69.81 157 GLY A CA 1
ATOM 1239 C C . GLY A 1 157 ? 25.013 -10.777 -7.818 1.00 69.81 157 GLY A C 1
ATOM 1240 O O . GLY A 1 157 ? 25.342 -11.500 -6.882 1.00 69.81 157 GLY A O 1
ATOM 1241 N N . LEU A 1 158 ? 24.346 -9.631 -7.642 1.00 68.25 158 LEU A N 1
ATOM 1242 C CA . LEU A 1 158 ? 23.699 -9.257 -6.386 1.00 68.25 158 LEU A CA 1
ATOM 1243 C C . LEU A 1 158 ? 22.404 -10.060 -6.215 1.00 68.25 158 LEU A C 1
ATOM 1245 O O . LEU A 1 158 ? 21.791 -10.458 -7.206 1.00 68.25 158 LEU A O 1
ATOM 1249 N N . THR A 1 159 ? 21.993 -10.290 -4.966 1.00 76.12 159 THR A N 1
ATOM 1250 C CA . THR A 1 159 ? 20.756 -11.017 -4.653 1.00 76.12 159 THR A CA 1
ATOM 1251 C C . THR A 1 159 ? 19.546 -10.233 -5.155 1.00 76.12 159 THR A C 1
ATOM 1253 O O . THR A 1 159 ? 19.312 -9.125 -4.661 1.00 76.12 159 THR A O 1
ATOM 1256 N N . PRO A 1 160 ? 18.765 -10.783 -6.096 1.00 72.00 160 PRO A N 1
ATOM 1257 C CA . PRO A 1 160 ? 17.589 -10.094 -6.583 1.00 72.00 160 PRO A CA 1
ATOM 1258 C C . PRO A 1 160 ? 16.483 -10.047 -5.531 1.00 72.00 160 PRO A C 1
ATOM 1260 O O . PRO A 1 160 ? 16.342 -10.963 -4.716 1.00 72.00 160 PRO A O 1
ATOM 1263 N N . VAL A 1 161 ? 15.662 -9.002 -5.577 1.00 70.00 161 VAL A N 1
ATOM 1264 C CA . VAL A 1 161 ? 14.361 -9.021 -4.920 1.00 70.00 161 VAL A CA 1
ATOM 1265 C C . VAL A 1 161 ? 13.422 -9.920 -5.714 1.00 70.00 161 VAL A C 1
ATOM 1267 O O . VAL A 1 161 ? 13.336 -9.843 -6.937 1.00 70.00 161 VAL A O 1
ATOM 1270 N N . SER A 1 162 ? 12.687 -10.760 -4.999 1.00 72.38 162 SER A N 1
ATOM 1271 C CA . SER A 1 162 ? 11.591 -11.534 -5.568 1.00 72.38 162 SER A CA 1
ATOM 1272 C C . SER A 1 162 ? 10.303 -11.024 -4.934 1.00 72.38 162 SER A C 1
ATOM 1274 O O . SER A 1 162 ? 9.869 -11.595 -3.931 1.00 72.38 162 SER A O 1
ATOM 1276 N N . PRO A 1 163 ? 9.728 -9.909 -5.426 1.00 72.50 163 PRO A N 1
ATOM 1277 C CA . PRO A 1 163 ? 8.401 -9.517 -4.982 1.00 72.50 163 PRO A CA 1
ATOM 1278 C C . PRO A 1 163 ? 7.417 -10.649 -5.288 1.00 72.50 163 PRO A C 1
ATOM 1280 O O . PRO A 1 163 ? 7.608 -11.419 -6.231 1.00 72.50 163 PRO A O 1
ATOM 1283 N N . ASP A 1 164 ? 6.375 -10.768 -4.472 1.00 81.88 164 ASP A N 1
ATOM 1284 C CA . ASP A 1 164 ? 5.298 -11.710 -4.754 1.00 81.88 164 ASP A CA 1
ATOM 1285 C C . ASP A 1 164 ? 4.609 -11.287 -6.058 1.00 81.88 164 ASP A C 1
ATOM 1287 O O . ASP A 1 164 ? 4.115 -10.163 -6.155 1.00 81.88 164 ASP A O 1
ATOM 1291 N N . GLU A 1 165 ? 4.595 -12.171 -7.056 1.00 81.44 165 GLU A N 1
ATOM 1292 C CA . GLU A 1 165 ? 4.074 -11.886 -8.401 1.00 81.44 165 GLU A CA 1
ATOM 1293 C C . GLU A 1 165 ? 2.579 -11.544 -8.407 1.00 81.44 165 GLU A C 1
ATOM 1295 O O . GLU A 1 165 ? 2.077 -11.011 -9.390 1.00 81.44 165 GLU A O 1
ATOM 1300 N N . ARG A 1 166 ? 1.853 -11.819 -7.315 1.00 87.12 166 ARG A N 1
ATOM 1301 C CA . ARG A 1 166 ? 0.457 -11.393 -7.158 1.00 87.12 166 ARG A CA 1
ATOM 1302 C C . ARG A 1 166 ? 0.336 -9.907 -6.849 1.00 87.12 166 ARG A C 1
ATOM 1304 O O . ARG A 1 166 ? -0.717 -9.327 -7.094 1.00 87.12 166 ARG A O 1
ATOM 1311 N N . VAL A 1 167 ? 1.370 -9.274 -6.301 1.00 84.38 167 VAL A N 1
ATOM 1312 C CA . VAL A 1 167 ? 1.348 -7.838 -6.018 1.00 84.38 167 VAL A CA 1
ATOM 1313 C C . VAL A 1 167 ? 1.534 -7.082 -7.320 1.00 84.38 167 VAL A C 1
ATOM 1315 O O . VAL A 1 167 ? 2.397 -7.398 -8.135 1.00 84.38 167 VAL A O 1
ATOM 1318 N N . GLN A 1 168 ? 0.718 -6.050 -7.507 1.00 79.62 168 GLN A N 1
ATOM 1319 C CA . GLN A 1 168 ? 0.795 -5.233 -8.704 1.00 79.62 168 GLN A CA 1
ATOM 1320 C C . GLN A 1 168 ? 2.190 -4.612 -8.838 1.00 79.62 168 GLN A C 1
ATOM 1322 O O . GLN A 1 168 ? 2.699 -4.084 -7.849 1.00 79.62 168 GLN A O 1
ATOM 1327 N N . PRO A 1 169 ? 2.807 -4.638 -10.028 1.00 71.06 169 PRO A N 1
ATOM 1328 C CA . PRO A 1 169 ? 4.189 -4.211 -10.211 1.00 71.06 169 PRO A CA 1
ATOM 1329 C C . PRO A 1 169 ? 4.508 -2.817 -9.651 1.00 71.06 169 PRO A C 1
ATOM 1331 O O . PRO A 1 169 ? 5.555 -2.603 -9.052 1.00 71.06 169 PRO A O 1
ATOM 1334 N N . GLU A 1 170 ? 3.582 -1.869 -9.781 1.00 68.31 170 GLU A N 1
ATOM 1335 C CA . GLU A 1 170 ? 3.734 -0.510 -9.260 1.00 68.31 170 GLU A CA 1
ATOM 1336 C C . GLU A 1 170 ? 3.619 -0.395 -7.728 1.00 68.31 170 GLU A C 1
ATOM 1338 O O . GLU A 1 170 ? 4.082 0.587 -7.151 1.00 68.31 170 GLU A O 1
ATOM 1343 N N . ALA A 1 171 ? 3.020 -1.398 -7.084 1.00 75.88 171 ALA A N 1
ATOM 1344 C CA . ALA A 1 171 ? 2.855 -1.538 -5.638 1.00 75.88 171 ALA A CA 1
ATOM 1345 C C . ALA A 1 171 ? 3.839 -2.560 -5.032 1.00 75.88 171 ALA A C 1
ATOM 1347 O O . ALA A 1 171 ? 3.948 -2.699 -3.812 1.00 75.88 171 ALA A O 1
ATOM 1348 N N . ALA A 1 172 ? 4.585 -3.267 -5.885 1.00 68.50 172 ALA A N 1
ATOM 1349 C CA . ALA A 1 172 ? 5.620 -4.226 -5.534 1.00 68.50 172 ALA A CA 1
ATOM 1350 C C . ALA A 1 172 ? 6.910 -3.505 -5.114 1.00 68.50 172 ALA A C 1
ATOM 1352 O O . ALA A 1 172 ? 8.006 -3.793 -5.592 1.00 68.50 172 ALA A O 1
ATOM 1353 N N . HIS A 1 173 ? 6.797 -2.547 -4.195 1.00 62.25 173 HIS A N 1
ATOM 1354 C CA . HIS A 1 173 ? 7.958 -2.079 -3.460 1.00 62.25 173 HIS A CA 1
ATOM 1355 C C . HIS A 1 173 ? 8.385 -3.218 -2.527 1.00 62.25 173 HIS A C 1
ATOM 1357 O O . HIS A 1 173 ? 7.667 -3.564 -1.591 1.00 62.25 173 HIS A O 1
ATOM 1363 N N . GLY A 1 174 ? 9.547 -3.829 -2.791 1.00 48.06 174 GLY A N 1
ATOM 1364 C CA . GLY A 1 174 ? 10.087 -4.989 -2.056 1.00 48.06 174 GLY A CA 1
ATOM 1365 C C . GLY A 1 174 ? 10.454 -4.728 -0.588 1.00 48.06 174 GLY A C 1
ATOM 1366 O O . GLY A 1 174 ? 11.280 -5.424 -0.012 1.00 48.06 174 GLY A O 1
ATOM 1367 N N . ARG A 1 175 ? 9.873 -3.697 0.016 1.00 54.78 175 ARG A N 1
ATOM 1368 C CA . ARG A 1 175 ? 10.264 -3.113 1.282 1.00 54.78 175 ARG A CA 1
ATOM 1369 C C . ARG A 1 175 ? 9.144 -3.252 2.302 1.00 54.78 175 ARG A C 1
ATOM 1371 O O . ARG A 1 175 ? 8.148 -2.534 2.248 1.00 54.78 175 ARG A O 1
ATOM 1378 N N . ARG A 1 176 ? 9.377 -4.136 3.276 1.00 57.56 176 ARG A N 1
ATOM 1379 C CA . ARG A 1 176 ? 8.964 -3.904 4.662 1.00 57.56 176 ARG A CA 1
ATOM 1380 C C . ARG A 1 176 ? 9.780 -2.699 5.117 1.00 57.56 176 ARG A C 1
ATOM 1382 O O . ARG A 1 176 ? 10.953 -2.848 5.434 1.00 57.56 176 ARG A O 1
ATOM 1389 N N . THR A 1 177 ? 9.255 -1.487 4.998 1.00 66.50 177 THR A N 1
ATOM 1390 C CA . THR A 1 177 ? 10.043 -0.316 5.394 1.00 66.50 177 THR A CA 1
ATOM 1391 C C . THR A 1 177 ? 9.326 0.510 6.392 1.00 66.50 177 THR A C 1
ATOM 1393 O O . THR A 1 177 ? 8.390 1.227 6.062 1.00 66.50 177 THR A O 1
ATOM 1396 N N . VAL A 1 178 ? 9.893 0.475 7.582 1.00 75.31 178 VAL A N 1
ATOM 1397 C CA . VAL A 1 178 ? 9.894 1.607 8.480 1.00 75.31 178 VAL A CA 1
ATOM 1398 C C . VAL A 1 178 ? 10.787 2.683 7.855 1.00 75.31 178 VAL A C 1
ATOM 1400 O O . VAL A 1 178 ? 12.002 2.522 7.765 1.00 75.31 178 VAL A O 1
ATOM 1403 N N . ILE A 1 179 ? 10.176 3.752 7.354 1.00 77.56 179 ILE A N 1
ATOM 1404 C CA . ILE A 1 179 ? 10.869 4.925 6.810 1.00 77.56 179 ILE A CA 1
ATOM 1405 C C . ILE A 1 179 ? 11.231 5.858 7.962 1.00 77.56 179 ILE A C 1
ATOM 1407 O O . ILE A 1 179 ? 12.392 6.220 8.143 1.00 77.56 179 ILE A O 1
ATOM 1411 N N . ASN A 1 180 ? 10.230 6.196 8.773 1.00 83.06 180 ASN A N 1
ATOM 1412 C CA . ASN A 1 180 ? 10.375 7.038 9.948 1.00 83.06 180 ASN A CA 1
ATOM 1413 C C . ASN A 1 180 ? 9.843 6.251 11.151 1.00 83.06 180 ASN A C 1
ATOM 1415 O O . ASN A 1 180 ? 8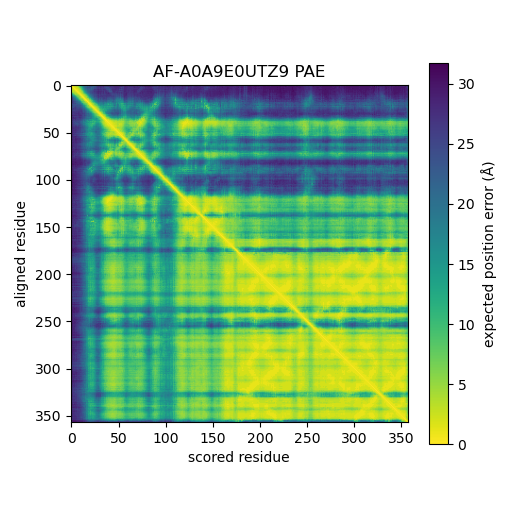.633 6.186 11.343 1.00 83.06 180 ASN A O 1
ATOM 1419 N N . PRO A 1 181 ? 10.695 5.626 11.984 1.00 87.88 181 PRO A N 1
ATOM 1420 C CA . PRO A 1 181 ? 10.218 4.842 13.129 1.00 87.88 181 PRO A CA 1
ATOM 1421 C C . PRO A 1 181 ? 9.530 5.699 14.201 1.00 87.88 181 PRO A C 1
ATOM 1423 O O . PRO A 1 181 ? 8.832 5.161 15.059 1.00 87.88 181 PRO A O 1
ATOM 1426 N N . LEU A 1 182 ? 9.747 7.018 14.169 1.00 92.94 182 LEU A N 1
ATOM 1427 C CA . LEU A 1 182 ? 9.256 7.994 15.135 1.00 92.94 182 LEU A CA 1
ATOM 1428 C C . LEU A 1 182 ? 8.718 9.239 14.415 1.00 92.94 182 LEU A C 1
ATOM 1430 O O . LEU A 1 182 ? 9.226 9.575 13.341 1.00 92.94 182 LEU A O 1
ATOM 1434 N N . PRO A 1 183 ? 7.728 9.935 15.002 1.00 93.06 183 PRO A N 1
ATOM 1435 C CA . PRO A 1 183 ? 7.142 11.118 14.394 1.00 93.06 183 PRO A CA 1
ATOM 1436 C C . PRO A 1 183 ? 8.115 12.302 14.362 1.00 93.06 183 PRO A C 1
ATOM 1438 O O . PRO A 1 183 ? 8.855 12.527 15.327 1.00 93.06 183 PRO A O 1
ATOM 1441 N N . PRO A 1 184 ? 8.059 13.128 13.307 1.00 92.06 184 PRO A N 1
ATOM 1442 C CA . PRO A 1 184 ? 8.607 14.476 13.339 1.00 92.06 184 PRO A CA 1
ATOM 1443 C C . PRO A 1 184 ? 7.959 15.333 14.447 1.00 92.06 184 PRO A C 1
ATOM 1445 O O . PRO A 1 184 ? 6.777 15.144 14.756 1.00 92.06 184 PRO A O 1
ATOM 1448 N N . PRO A 1 185 ? 8.675 16.319 15.025 1.00 90.50 185 PRO A N 1
ATOM 1449 C CA . PRO A 1 185 ? 8.152 17.142 16.124 1.00 90.50 185 PRO A CA 1
ATOM 1450 C C . PRO A 1 185 ? 6.852 17.907 15.820 1.00 90.50 185 PRO A C 1
ATOM 1452 O O . PRO A 1 185 ? 6.092 18.214 16.734 1.00 90.50 185 PRO A O 1
ATOM 1455 N N . ASP A 1 186 ? 6.586 18.231 14.555 1.00 91.81 186 ASP A N 1
ATOM 1456 C CA . ASP A 1 186 ? 5.400 18.961 14.090 1.00 91.81 186 ASP A CA 1
ATOM 1457 C C . ASP A 1 186 ? 4.220 18.046 13.703 1.00 91.81 186 ASP A C 1
ATOM 1459 O O . ASP A 1 186 ? 3.160 18.532 13.290 1.00 91.81 186 ASP A O 1
ATOM 1463 N N . LYS A 1 187 ? 4.365 16.725 13.877 1.00 94.94 187 LYS A N 1
ATOM 1464 C CA . LYS A 1 187 ? 3.351 15.708 13.567 1.00 94.94 187 LYS A CA 1
ATOM 1465 C C . LYS A 1 187 ? 2.940 14.925 14.828 1.00 94.94 187 LYS A C 1
ATOM 1467 O O . LYS A 1 187 ? 3.272 13.750 14.961 1.00 94.94 187 LYS A O 1
ATOM 1472 N N . PRO A 1 188 ? 2.211 15.545 15.779 1.00 96.06 188 PRO A N 1
ATOM 1473 C CA . PRO A 1 188 ? 1.875 14.915 17.060 1.00 96.06 188 PRO A CA 1
ATOM 1474 C C . PRO A 1 188 ? 0.726 13.897 16.977 1.00 96.06 188 PRO A C 1
ATOM 1476 O O . PRO A 1 188 ? 0.301 13.373 18.007 1.00 96.06 188 PRO A O 1
ATOM 1479 N N . TYR A 1 189 ? 0.200 13.631 15.780 1.00 97.00 189 TYR A N 1
ATOM 1480 C CA . TYR A 1 189 ? -0.861 12.658 15.548 1.00 97.00 189 TYR A CA 1
ATOM 1481 C C . TYR A 1 189 ? -0.389 11.573 14.592 1.00 97.00 189 TYR A C 1
ATOM 1483 O O . TYR A 1 189 ? 0.519 11.779 13.791 1.00 97.00 189 TYR A O 1
ATOM 1491 N N . MET A 1 190 ? -1.058 10.431 14.628 1.00 95.94 190 MET A N 1
ATOM 1492 C CA . MET A 1 190 ? -0.866 9.357 13.666 1.00 95.94 190 MET A CA 1
ATOM 1493 C C . MET A 1 190 ? -2.194 8.841 13.128 1.00 95.94 190 MET A C 1
ATOM 1495 O O . MET A 1 190 ? -3.245 8.976 13.765 1.00 95.94 190 MET A O 1
ATOM 1499 N N . GLN A 1 191 ? -2.118 8.238 11.951 1.00 95.81 191 GLN A N 1
ATOM 1500 C CA . GLN A 1 191 ? -3.235 7.637 11.247 1.00 95.81 191 GLN A CA 1
ATOM 1501 C C . GLN A 1 191 ? -2.769 6.318 10.643 1.00 95.81 191 GLN A C 1
ATOM 1503 O O . GLN A 1 191 ? -1.841 6.285 9.840 1.00 95.81 191 GLN A O 1
ATOM 1508 N N . ALA A 1 192 ? -3.386 5.230 11.080 1.00 96.81 192 ALA A N 1
ATOM 1509 C CA . ALA A 1 192 ? -3.244 3.935 10.452 1.00 96.81 192 ALA A CA 1
ATOM 1510 C C . ALA A 1 192 ? -3.992 3.942 9.127 1.00 96.81 192 ALA A C 1
ATOM 1512 O O . ALA A 1 192 ? -5.139 4.387 9.054 1.00 96.81 192 ALA A O 1
ATOM 1513 N N . TRP A 1 193 ? -3.346 3.403 8.107 1.00 95.31 193 TRP A N 1
ATOM 1514 C CA . TRP A 1 193 ? -3.935 3.234 6.797 1.00 95.31 193 TRP A CA 1
ATOM 1515 C C . TRP A 1 193 ? -3.784 1.789 6.341 1.00 95.31 193 TRP A C 1
ATOM 1517 O O . TRP A 1 193 ? -2.909 1.043 6.786 1.00 95.31 193 TRP A O 1
ATOM 1527 N N . PHE A 1 194 ? -4.668 1.386 5.447 1.00 96.69 194 PHE A N 1
ATOM 1528 C CA . PHE A 1 194 ? -4.622 0.108 4.768 1.00 96.69 194 PHE A CA 1
ATOM 1529 C C . PHE A 1 194 ? -4.921 0.329 3.301 1.00 96.69 194 PHE A C 1
ATOM 1531 O O . PHE A 1 194 ? -5.620 1.272 2.927 1.00 96.69 194 PHE A O 1
ATOM 1538 N N . GLN A 1 195 ? -4.402 -0.567 2.475 1.00 95.12 195 GLN A N 1
ATOM 1539 C CA . GLN A 1 195 ? -4.699 -0.569 1.061 1.00 95.12 195 GLN A CA 1
ATOM 1540 C C . GLN A 1 195 ? -4.945 -1.963 0.526 1.00 95.12 195 GLN A C 1
ATOM 1542 O O . GLN A 1 195 ? -4.346 -2.927 0.996 1.00 95.12 195 GLN A O 1
ATOM 1547 N N . ALA A 1 196 ? -5.800 -2.055 -0.484 1.00 95.94 196 ALA A N 1
ATOM 1548 C CA . ALA A 1 196 ? -6.119 -3.288 -1.167 1.00 95.94 196 ALA A CA 1
ATOM 1549 C C . ALA A 1 196 ? -6.075 -3.103 -2.680 1.00 95.94 196 ALA A C 1
ATOM 1551 O O . ALA A 1 196 ? -6.461 -2.065 -3.229 1.00 95.94 196 ALA A O 1
ATOM 1552 N N . LEU A 1 197 ? -5.625 -4.161 -3.340 1.00 94.44 197 LEU A N 1
ATOM 1553 C CA . LEU A 1 197 ? -5.513 -4.280 -4.783 1.00 94.44 197 LEU A CA 1
ATOM 1554 C C . LEU A 1 197 ? -6.079 -5.629 -5.207 1.00 94.44 197 LEU A C 1
ATOM 1556 O O . LEU A 1 197 ? -5.999 -6.608 -4.465 1.00 94.44 197 LEU A O 1
ATOM 1560 N N . GLN A 1 198 ? -6.609 -5.679 -6.423 1.00 95.50 198 GLN A N 1
ATOM 1561 C CA . GLN A 1 198 ? -6.760 -6.943 -7.135 1.00 95.50 198 GLN A CA 1
ATOM 1562 C C . GLN A 1 198 ? -5.364 -7.529 -7.395 1.00 95.50 198 GLN A C 1
ATOM 1564 O O . GLN A 1 198 ? -4.455 -6.761 -7.718 1.00 95.50 198 GLN A O 1
ATOM 1569 N N . ASP A 1 199 ? -5.194 -8.850 -7.313 1.00 93.75 199 ASP A N 1
ATOM 1570 C CA . ASP A 1 199 ? -3.917 -9.490 -7.657 1.00 93.75 199 ASP A CA 1
ATOM 1571 C C . ASP A 1 199 ? -3.543 -9.231 -9.129 1.00 93.75 199 ASP A C 1
ATOM 1573 O O . ASP A 1 199 ? -4.399 -9.094 -10.014 1.00 93.75 199 ASP A O 1
ATOM 1577 N N . HIS A 1 200 ? -2.245 -9.165 -9.417 1.00 87.44 200 HIS A N 1
ATOM 1578 C CA . HIS A 1 200 ? -1.717 -8.986 -10.768 1.00 87.44 200 HIS A CA 1
ATOM 1579 C C . HIS A 1 200 ? -2.168 -10.109 -11.706 1.00 87.44 200 HIS A C 1
ATOM 1581 O O . HIS A 1 200 ? -2.218 -11.280 -11.340 1.00 87.44 200 HIS A O 1
ATOM 1587 N N . GLY A 1 201 ? -2.574 -9.728 -12.921 1.00 85.25 201 GLY A N 1
ATOM 1588 C CA . GLY A 1 201 ? -3.041 -10.656 -13.955 1.00 85.25 201 GLY A CA 1
ATOM 1589 C C . GLY A 1 201 ? -4.385 -11.346 -13.683 1.00 85.25 201 GLY A C 1
ATOM 1590 O O . GLY A 1 201 ? -4.900 -12.019 -14.575 1.00 85.25 201 GLY A O 1
ATOM 1591 N N . SER A 1 202 ? -4.988 -11.178 -12.502 1.00 91.75 202 SER A N 1
ATOM 1592 C CA . SER A 1 202 ? -6.240 -11.854 -12.162 1.00 91.75 202 SER A CA 1
ATOM 1593 C C . SER A 1 202 ? -7.474 -11.049 -12.568 1.00 91.75 202 SER A C 1
ATOM 1595 O O . SER A 1 202 ? -7.598 -9.862 -12.264 1.00 91.75 202 SER A O 1
ATOM 1597 N N . SER A 1 203 ? -8.433 -11.733 -13.193 1.00 92.12 203 SER A N 1
ATOM 1598 C CA . SER A 1 203 ? -9.790 -11.231 -13.466 1.00 92.12 203 SER A CA 1
ATOM 1599 C C . SER A 1 203 ? -10.853 -11.842 -12.548 1.00 92.12 203 SER A C 1
ATOM 1601 O O . SER A 1 203 ? -12.025 -11.486 -12.648 1.00 92.12 203 SER A O 1
ATOM 1603 N N . SER A 1 204 ? -10.454 -12.755 -11.658 1.00 95.94 204 SER A N 1
ATOM 1604 C CA . SER A 1 204 ? -11.364 -13.416 -10.727 1.00 95.94 204 SER A CA 1
ATOM 1605 C C . SER A 1 204 ? -11.937 -12.424 -9.724 1.00 95.94 204 SER A C 1
ATOM 1607 O O . SER A 1 204 ? -11.258 -11.489 -9.292 1.00 95.94 204 SER A O 1
ATOM 1609 N N . GLU A 1 205 ? -13.178 -12.665 -9.317 1.00 96.62 205 GLU A N 1
ATOM 1610 C CA . GLU A 1 205 ? -13.834 -11.866 -8.292 1.00 96.62 205 GLU A CA 1
ATOM 1611 C C . GLU A 1 205 ? -13.060 -11.921 -6.966 1.00 96.62 205 GLU A C 1
ATOM 1613 O O . GLU A 1 205 ? -12.475 -12.949 -6.601 1.00 96.62 205 GLU A O 1
ATOM 1618 N N . SER A 1 206 ? -13.032 -10.797 -6.255 1.00 98.00 206 SER A N 1
ATOM 1619 C CA . SER A 1 206 ? -12.382 -10.682 -4.958 1.00 98.00 206 SER A CA 1
ATOM 1620 C C . SER A 1 206 ? -13.203 -9.827 -4.000 1.00 98.00 206 SER A C 1
ATOM 1622 O O . SER A 1 206 ? -14.006 -8.979 -4.396 1.00 98.00 206 SER A O 1
ATOM 1624 N N . THR A 1 207 ? -13.039 -10.081 -2.706 1.00 98.06 207 THR A N 1
ATOM 1625 C CA . THR A 1 207 ? -13.740 -9.355 -1.644 1.00 98.06 207 THR A CA 1
ATOM 1626 C C . THR A 1 207 ? -12.825 -9.194 -0.446 1.00 98.06 207 THR A C 1
ATOM 1628 O O . THR A 1 207 ? -12.104 -10.121 -0.073 1.00 98.06 207 THR A O 1
ATOM 1631 N N . VAL A 1 208 ? -12.880 -8.019 0.167 1.00 98.31 208 VAL A N 1
ATOM 1632 C CA . VAL A 1 208 ? -12.233 -7.723 1.440 1.00 98.31 208 VAL A CA 1
ATOM 1633 C C . VAL A 1 208 ? -13.314 -7.320 2.430 1.00 98.31 208 VAL A C 1
ATOM 1635 O O . VAL A 1 208 ? -14.123 -6.438 2.149 1.00 98.31 208 VAL A O 1
ATOM 1638 N N . GLU A 1 209 ? -13.322 -7.977 3.584 1.00 98.06 209 GLU A N 1
ATOM 1639 C CA . GLU A 1 209 ? -14.182 -7.654 4.719 1.00 98.06 209 GLU A CA 1
ATOM 1640 C C . GLU A 1 209 ? -13.307 -7.274 5.916 1.00 98.06 209 GLU A C 1
ATOM 1642 O O . GLU A 1 209 ? -12.459 -8.056 6.336 1.00 98.06 209 GLU A O 1
ATOM 1647 N N . VAL A 1 210 ? -13.509 -6.077 6.466 1.00 97.94 210 VAL A N 1
ATOM 1648 C CA . VAL A 1 210 ? -12.688 -5.474 7.523 1.00 97.94 210 VAL A CA 1
ATOM 1649 C C . VAL A 1 210 ? -13.513 -5.326 8.792 1.00 97.94 210 VAL A C 1
ATOM 1651 O O . VAL A 1 210 ? -14.538 -4.646 8.800 1.00 97.94 210 VAL A O 1
ATOM 1654 N N . LYS A 1 211 ? -13.040 -5.919 9.887 1.00 97.69 211 LYS A N 1
ATOM 1655 C CA . LYS A 1 211 ? -13.739 -5.897 11.180 1.00 97.69 211 LYS A CA 1
ATOM 1656 C C . LYS A 1 211 ? -13.350 -4.715 12.058 1.00 97.69 211 LYS A C 1
ATOM 1658 O O . LYS A 1 211 ? -14.191 -4.140 12.742 1.00 97.69 211 LYS A O 1
ATOM 1663 N N . ASN A 1 212 ? -12.063 -4.380 12.095 1.00 97.31 212 ASN A N 1
ATOM 1664 C CA . ASN A 1 212 ? -11.539 -3.306 12.937 1.00 97.31 212 ASN A CA 1
ATOM 1665 C C . ASN A 1 212 ? -10.205 -2.770 12.425 1.00 97.31 212 ASN A C 1
ATOM 1667 O O . ASN A 1 212 ? -9.548 -3.412 11.613 1.00 97.31 212 ASN A O 1
ATOM 1671 N N . ILE A 1 213 ? -9.790 -1.622 12.954 1.00 98.19 213 ILE A N 1
ATOM 1672 C CA . ILE A 1 213 ? -8.419 -1.115 12.881 1.00 98.19 213 ILE A CA 1
ATOM 1673 C C . ILE A 1 213 ? -7.939 -0.878 14.311 1.00 98.19 213 ILE A C 1
ATOM 1675 O O . ILE A 1 213 ? -8.512 -0.077 15.048 1.00 98.19 213 ILE A O 1
ATOM 1679 N N . ARG A 1 214 ? -6.880 -1.569 14.719 1.00 98.50 214 ARG A N 1
ATOM 1680 C CA . ARG A 1 214 ? -6.270 -1.447 16.042 1.00 98.50 214 ARG A CA 1
ATOM 1681 C C . ARG A 1 214 ? -4.900 -0.808 15.915 1.00 98.50 214 ARG A C 1
ATOM 1683 O O . ARG A 1 214 ? -4.050 -1.288 15.172 1.00 98.50 214 ARG A O 1
ATOM 1690 N N . VAL A 1 215 ? -4.684 0.266 16.661 1.00 98.50 215 VAL A N 1
ATOM 1691 C CA . VAL A 1 215 ? -3.431 1.022 16.651 1.00 98.50 215 VAL A CA 1
ATOM 1692 C C . VAL A 1 215 ? -2.812 0.975 18.032 1.00 98.50 215 VAL A C 1
ATOM 1694 O O . VAL A 1 215 ? -3.489 1.188 19.041 1.00 98.50 215 VAL A O 1
ATOM 1697 N N . TYR A 1 216 ? -1.515 0.713 18.069 1.00 98.62 216 TYR A N 1
ATOM 1698 C CA . TYR A 1 216 ? -0.739 0.535 19.279 1.00 98.62 216 TYR A CA 1
ATOM 1699 C C . TYR A 1 216 ? 0.546 1.367 19.241 1.00 98.62 216 TYR A C 1
ATOM 1701 O O . TYR A 1 216 ? 1.080 1.659 18.169 1.00 98.62 216 TYR A O 1
ATOM 1709 N N . ALA A 1 217 ? 1.094 1.668 20.418 1.00 98.31 217 ALA A N 1
ATOM 1710 C CA . ALA A 1 217 ? 2.436 2.226 20.566 1.00 98.31 217 ALA A CA 1
ATOM 1711 C C . ALA A 1 217 ? 3.265 1.436 21.579 1.00 98.31 217 ALA A C 1
ATOM 1713 O O . ALA A 1 217 ? 2.774 1.016 22.626 1.00 98.31 217 ALA A O 1
ATOM 1714 N N . TYR A 1 218 ? 4.552 1.282 21.295 1.00 98.00 218 TYR A N 1
ATOM 1715 C CA . TYR A 1 218 ? 5.526 0.816 22.272 1.00 98.00 218 TYR A CA 1
ATOM 1716 C C . TYR A 1 218 ? 5.937 1.991 23.157 1.00 98.00 218 TYR A C 1
ATOM 1718 O O . TYR A 1 218 ? 6.383 3.008 22.637 1.00 98.00 218 TYR A O 1
ATOM 1726 N N . LEU A 1 219 ? 5.798 1.875 24.478 1.00 97.56 219 LEU A N 1
ATOM 1727 C CA . LEU A 1 219 ? 6.083 2.973 25.409 1.00 97.56 219 LEU A CA 1
ATOM 1728 C C . LEU A 1 219 ? 7.386 2.723 26.174 1.00 97.56 219 LEU A C 1
ATOM 1730 O O . LEU A 1 219 ? 7.563 1.666 26.785 1.00 97.56 219 LEU A O 1
ATOM 1734 N N . GLY A 1 220 ? 8.297 3.699 26.154 1.00 95.31 220 GLY A N 1
ATOM 1735 C CA . GLY A 1 220 ? 9.616 3.597 26.778 1.00 95.31 220 GLY A CA 1
ATOM 1736 C C . GLY A 1 220 ? 10.361 2.336 26.329 1.00 95.31 220 GLY A C 1
ATOM 1737 O O . GLY A 1 220 ? 10.472 2.060 25.134 1.00 95.31 220 GLY A O 1
ATOM 1738 N N . ASN A 1 221 ? 10.815 1.540 27.299 1.00 93.31 221 ASN A N 1
ATOM 1739 C CA . ASN A 1 221 ? 11.556 0.297 27.059 1.00 93.3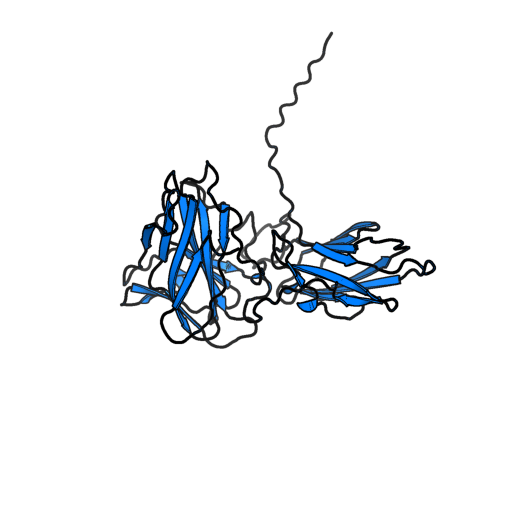1 221 ASN A CA 1
ATOM 1740 C C . ASN A 1 221 ? 10.656 -0.950 26.935 1.00 93.31 221 ASN A C 1
ATOM 1742 O O . ASN A 1 221 ? 11.167 -2.067 26.966 1.00 93.31 221 ASN A O 1
ATOM 1746 N N . SER A 1 222 ? 9.330 -0.797 26.819 1.00 95.19 222 SER A N 1
ATOM 1747 C CA . SER A 1 222 ? 8.424 -1.945 26.679 1.00 95.19 222 SER A CA 1
ATOM 1748 C C . SER A 1 222 ? 8.621 -2.667 25.340 1.00 95.19 222 SER A C 1
ATOM 1750 O O . SER A 1 222 ? 8.652 -2.041 24.272 1.00 95.19 222 SER A O 1
ATOM 1752 N N . SER A 1 223 ? 8.693 -3.999 25.398 1.00 94.00 223 SER A N 1
ATOM 1753 C CA . SER A 1 223 ? 8.613 -4.897 24.238 1.00 94.00 223 SER A CA 1
ATOM 1754 C C . SER A 1 223 ? 7.176 -5.258 23.856 1.00 94.00 223 SER A C 1
ATOM 1756 O O . SER A 1 223 ? 6.961 -5.833 22.797 1.00 94.00 223 SER A O 1
ATOM 1758 N N . THR A 1 224 ? 6.193 -4.915 24.691 1.00 96.69 224 THR A N 1
ATOM 1759 C CA . THR A 1 224 ? 4.770 -5.152 24.427 1.00 96.69 224 THR A CA 1
ATOM 1760 C C . THR A 1 224 ? 4.103 -3.828 24.060 1.00 96.69 224 THR A C 1
ATOM 1762 O O . THR A 1 224 ? 4.221 -2.868 24.833 1.00 96.69 224 THR A O 1
ATOM 1765 N N . PRO A 1 225 ? 3.422 -3.735 22.905 1.00 97.69 225 PRO A N 1
ATOM 1766 C CA . PRO A 1 225 ? 2.780 -2.499 22.494 1.00 97.69 225 PRO A CA 1
ATOM 1767 C C . PRO A 1 225 ? 1.462 -2.292 23.259 1.00 97.69 225 PRO A C 1
ATOM 1769 O O . PRO A 1 225 ? 0.697 -3.228 23.490 1.00 97.69 225 PRO A O 1
ATOM 1772 N N . THR A 1 226 ? 1.185 -1.051 23.648 1.00 98.31 226 THR A N 1
ATOM 1773 C CA . THR A 1 226 ? -0.048 -0.637 24.328 1.00 98.31 226 THR A CA 1
ATOM 1774 C C . THR A 1 226 ? -1.090 -0.228 23.297 1.00 98.31 226 THR A C 1
ATOM 1776 O O . THR A 1 226 ? -0.796 0.593 22.430 1.00 98.31 226 THR A O 1
ATOM 1779 N N . LEU A 1 227 ? -2.309 -0.769 23.398 1.00 98.44 227 LEU A N 1
ATOM 1780 C CA . LEU A 1 227 ? -3.432 -0.385 22.539 1.00 98.44 227 LEU A CA 1
ATOM 1781 C C . LEU A 1 227 ? -3.814 1.077 22.796 1.00 98.44 227 LEU A C 1
ATOM 1783 O O . LEU A 1 227 ? -4.101 1.453 23.931 1.00 98.44 227 LEU A O 1
ATOM 1787 N N . LEU A 1 228 ? -3.842 1.880 21.737 1.00 98.19 228 LEU A N 1
ATOM 1788 C CA . LEU A 1 228 ? -4.240 3.286 21.779 1.00 98.19 228 LEU A CA 1
ATOM 1789 C C . LEU A 1 228 ? -5.644 3.499 21.220 1.00 98.19 228 LEU A C 1
ATOM 1791 O O . LEU A 1 228 ? -6.396 4.316 21.742 1.00 98.19 228 LEU A O 1
ATOM 1795 N N . GLN A 1 229 ? -6.006 2.755 20.174 1.00 98.12 229 GLN A N 1
ATOM 1796 C CA . GLN A 1 229 ? -7.334 2.820 19.574 1.00 98.12 229 GLN A CA 1
ATOM 1797 C C . GLN A 1 229 ? -7.746 1.460 19.016 1.00 98.12 229 GLN A C 1
ATOM 1799 O O . GLN A 1 229 ? -6.929 0.750 18.435 1.00 98.12 229 GLN A O 1
ATOM 1804 N N . ASN A 1 230 ? -9.030 1.135 19.163 1.00 97.81 230 ASN A N 1
ATOM 1805 C CA . ASN A 1 230 ? -9.710 0.063 18.444 1.00 97.81 230 ASN A CA 1
ATOM 1806 C C . ASN A 1 230 ? -10.894 0.674 17.682 1.00 97.81 230 ASN A C 1
ATOM 1808 O O . ASN A 1 230 ? -11.943 0.923 18.273 1.00 97.81 230 ASN A O 1
ATOM 1812 N N . TYR A 1 231 ? -10.691 0.983 16.407 1.00 96.19 231 TYR A N 1
ATOM 1813 C CA . TYR A 1 231 ? -11.692 1.568 15.525 1.00 96.19 231 TYR A CA 1
ATOM 1814 C C . TYR A 1 231 ? -12.557 0.471 14.897 1.00 96.19 231 TYR A C 1
ATOM 1816 O O . TYR A 1 231 ? -12.036 -0.475 14.305 1.00 96.19 231 TYR A O 1
ATOM 1824 N N . THR A 1 232 ? -13.875 0.601 15.028 1.00 95.25 232 THR A N 1
ATOM 1825 C CA . THR A 1 232 ? -14.875 -0.324 14.477 1.00 95.25 232 THR A CA 1
ATOM 1826 C C . THR A 1 232 ? -15.900 0.458 13.675 1.00 95.25 232 THR A C 1
ATOM 1828 O O . THR A 1 232 ? -16.250 1.577 14.053 1.00 95.25 232 THR A O 1
ATOM 1831 N N . TYR A 1 233 ? -16.429 -0.143 12.615 1.00 92.81 233 TYR A N 1
ATOM 1832 C CA . TYR A 1 233 ? -17.478 0.487 11.823 1.00 92.81 233 TYR A CA 1
ATOM 1833 C C . TYR A 1 233 ? -18.845 0.323 12.490 1.00 92.81 233 TYR A C 1
ATOM 1835 O O . TYR A 1 233 ? -19.180 -0.727 13.040 1.00 92.81 233 TYR A O 1
ATOM 1843 N N . THR A 1 234 ? -19.659 1.374 12.434 1.00 89.81 234 THR A N 1
ATOM 1844 C CA . THR A 1 234 ? -21.029 1.339 12.954 1.00 89.81 234 THR A CA 1
ATOM 1845 C C . THR A 1 234 ? -21.945 0.663 11.929 1.00 89.81 234 THR A C 1
ATOM 1847 O O . THR A 1 234 ? -22.034 1.162 10.802 1.00 89.81 234 THR A O 1
ATOM 1850 N N . PRO A 1 235 ? -22.662 -0.424 12.281 1.00 88.19 235 PRO A N 1
ATOM 1851 C CA . PRO A 1 235 ? -23.621 -1.061 11.381 1.00 88.19 235 PRO A CA 1
ATOM 1852 C C . PRO A 1 235 ? -24.624 -0.053 10.806 1.00 88.19 235 PRO A C 1
ATOM 1854 O O . PRO A 1 235 ? -25.202 0.745 11.542 1.00 88.19 235 PRO A O 1
ATOM 1857 N N . GLY A 1 236 ? -24.828 -0.079 9.487 1.00 70.69 236 GLY A N 1
ATOM 1858 C CA . GLY A 1 236 ? -25.743 0.837 8.794 1.00 70.69 236 GLY A CA 1
ATOM 1859 C C . GLY A 1 236 ? -25.221 2.266 8.594 1.00 70.69 236 GLY A C 1
ATOM 1860 O O . GLY A 1 236 ? -25.927 3.081 8.001 1.00 70.69 236 GLY A O 1
ATOM 1861 N N . SER A 1 237 ? -24.000 2.583 9.040 1.00 77.38 237 SER A N 1
ATOM 1862 C CA . SER A 1 237 ? -23.334 3.834 8.668 1.00 77.38 237 SER A CA 1
ATOM 1863 C C . SER A 1 237 ? -23.052 3.860 7.164 1.00 77.38 237 SER A C 1
ATOM 1865 O O . SER A 1 237 ? -22.627 2.866 6.579 1.00 77.38 237 SER A O 1
ATOM 1867 N N . THR A 1 238 ? -23.248 5.020 6.539 1.00 73.25 238 THR A N 1
ATOM 1868 C CA . THR A 1 238 ? -22.756 5.312 5.181 1.00 73.25 238 THR A CA 1
ATOM 1869 C C . THR A 1 238 ? -21.410 6.031 5.205 1.00 73.25 238 THR A C 1
ATOM 1871 O O . THR A 1 238 ? -20.854 6.343 4.156 1.00 73.25 238 THR A O 1
ATOM 1874 N N . PHE A 1 239 ? -20.916 6.350 6.400 1.00 73.62 239 PHE A N 1
ATOM 1875 C CA . PHE A 1 239 ? -19.637 6.996 6.611 1.00 73.62 239 PHE A CA 1
ATOM 1876 C C . PHE A 1 239 ? -18.575 5.946 6.916 1.00 73.62 239 PHE A C 1
ATOM 1878 O O . PHE A 1 239 ? -18.709 5.166 7.864 1.00 73.62 239 PHE A O 1
ATOM 1885 N N . TYR A 1 240 ? -17.531 5.959 6.101 1.00 76.19 240 TYR A N 1
ATOM 1886 C CA . TYR A 1 240 ? -16.268 5.286 6.331 1.00 76.19 240 TYR A CA 1
ATOM 1887 C C . TYR A 1 240 ? -15.184 6.083 5.623 1.00 76.19 240 TYR A C 1
ATOM 1889 O O . TYR A 1 240 ? -15.399 6.652 4.549 1.00 76.19 240 TYR A O 1
ATOM 1897 N N . ASP A 1 241 ? -14.026 6.117 6.255 1.00 77.75 241 ASP A N 1
ATOM 1898 C CA . ASP A 1 241 ? -12.915 6.929 5.816 1.00 77.75 241 ASP A CA 1
ATOM 1899 C C . ASP A 1 241 ? -12.049 6.170 4.818 1.00 77.75 241 ASP A C 1
ATOM 1901 O O . ASP A 1 241 ? -11.478 5.122 5.130 1.00 77.75 241 ASP A O 1
ATOM 1905 N N . GLY A 1 242 ? -12.002 6.674 3.587 1.00 87.56 242 GLY A N 1
ATOM 1906 C CA . GLY A 1 242 ? -11.264 6.032 2.514 1.00 87.56 242 GLY A CA 1
ATOM 1907 C C . GLY A 1 242 ? -11.475 6.645 1.134 1.00 87.56 242 GLY A C 1
ATOM 1908 O O . GLY A 1 242 ? -12.419 7.398 0.880 1.00 87.56 242 GLY A O 1
ATOM 1909 N N . GLY A 1 243 ? -10.592 6.269 0.217 1.00 89.88 243 GLY A N 1
ATOM 1910 C CA . GLY A 1 243 ? -10.538 6.749 -1.151 1.00 89.88 243 GLY A CA 1
ATOM 1911 C C . GLY A 1 243 ? -10.121 5.677 -2.152 1.00 89.88 243 GLY A C 1
ATOM 1912 O O . GLY A 1 243 ? -9.390 4.737 -1.847 1.00 89.88 243 GLY A O 1
ATOM 1913 N N . LEU A 1 244 ? -10.602 5.844 -3.381 1.00 89.94 244 LEU A N 1
ATOM 1914 C CA . LEU A 1 244 ? -10.205 5.091 -4.562 1.00 89.94 244 LEU A CA 1
ATOM 1915 C C . LEU A 1 244 ? -9.190 5.892 -5.372 1.00 89.94 244 LEU A C 1
ATOM 1917 O O . LEU A 1 244 ? -9.542 6.805 -6.133 1.00 89.94 244 LEU A O 1
ATOM 1921 N N . PHE A 1 245 ? -7.928 5.506 -5.246 1.00 86.06 245 PHE A N 1
ATOM 1922 C CA . PHE A 1 245 ? -6.808 6.148 -5.925 1.00 86.06 245 PHE A CA 1
ATOM 1923 C C . PHE A 1 245 ? -6.514 5.466 -7.249 1.00 86.06 245 PHE A C 1
ATOM 1925 O O . PHE A 1 245 ? -6.702 4.263 -7.391 1.00 86.06 245 PHE A O 1
ATOM 1932 N N . TYR A 1 246 ? -6.057 6.217 -8.248 1.00 79.12 246 TYR A N 1
ATOM 1933 C CA . TYR A 1 246 ? -5.553 5.586 -9.465 1.00 79.12 246 TYR A CA 1
ATOM 1934 C C . TYR A 1 246 ? -4.291 4.786 -9.165 1.00 79.12 246 TYR A C 1
ATOM 1936 O O . TYR A 1 246 ? -3.390 5.262 -8.480 1.00 79.12 246 TYR A O 1
ATOM 1944 N N . ARG A 1 247 ? -4.232 3.574 -9.720 1.00 75.88 247 ARG A N 1
ATOM 1945 C CA . ARG A 1 247 ? -3.035 2.736 -9.656 1.00 75.88 247 ARG A CA 1
ATOM 1946 C C . ARG A 1 247 ? -1.891 3.277 -10.500 1.00 75.88 247 ARG A C 1
ATOM 1948 O O . ARG A 1 247 ? -0.741 3.047 -10.162 1.00 75.88 247 ARG A O 1
ATOM 1955 N N . TYR A 1 248 ? -2.193 3.990 -11.586 1.00 67.50 248 TYR A N 1
ATOM 1956 C CA . TYR A 1 248 ? -1.187 4.421 -12.551 1.00 67.50 248 TYR A CA 1
ATOM 1957 C C . TYR A 1 248 ? -1.082 5.947 -12.648 1.00 67.50 248 TYR A C 1
ATOM 1959 O O . TYR A 1 248 ? -2.022 6.591 -13.121 1.00 67.50 248 TYR A O 1
ATOM 1967 N N . PRO A 1 249 ? 0.069 6.529 -12.270 1.00 58.38 249 PRO A N 1
ATOM 1968 C CA . PRO A 1 249 ? 1.124 5.917 -11.452 1.00 58.38 249 PRO A CA 1
ATOM 1969 C C . PRO A 1 249 ? 0.677 5.769 -9.986 1.00 58.38 249 PRO A C 1
ATOM 1971 O O . PRO A 1 249 ? -0.212 6.490 -9.532 1.00 58.38 249 PRO A O 1
ATOM 1974 N N . PHE A 1 250 ? 1.302 4.843 -9.256 1.00 62.72 250 PHE A N 1
ATOM 1975 C CA . PHE A 1 250 ? 0.918 4.504 -7.884 1.00 62.72 250 PHE A CA 1
ATOM 1976 C C . PHE A 1 250 ? 1.145 5.707 -6.966 1.00 62.72 250 PHE A C 1
ATOM 1978 O O . PHE A 1 250 ? 2.291 6.103 -6.777 1.00 62.72 250 PHE A O 1
ATOM 1985 N N . PHE A 1 251 ? 0.056 6.306 -6.465 1.00 60.44 251 PHE A N 1
ATOM 1986 C CA . PHE A 1 251 ? 0.039 7.542 -5.668 1.00 60.44 251 PHE A CA 1
ATOM 1987 C C . PHE A 1 251 ? 0.955 8.650 -6.222 1.00 60.44 251 PHE A C 1
ATOM 1989 O O . PHE A 1 251 ? 2.123 8.768 -5.851 1.00 60.44 251 PHE A O 1
ATOM 1996 N N . LEU A 1 252 ? 0.420 9.526 -7.082 1.00 53.50 252 LEU A N 1
ATOM 1997 C CA . LEU A 1 252 ? 1.115 10.743 -7.524 1.00 53.50 252 LEU A CA 1
ATOM 1998 C C . LEU A 1 252 ? 1.492 11.630 -6.320 1.00 53.50 252 LEU A C 1
ATOM 2000 O O . LEU A 1 252 ? 0.713 12.492 -5.902 1.00 53.50 252 LEU A O 1
ATOM 2004 N N . GLN A 1 253 ? 2.699 11.447 -5.774 1.00 47.00 253 GLN A N 1
ATOM 2005 C CA . GLN A 1 253 ? 3.195 12.267 -4.674 1.00 47.00 253 GLN A CA 1
ATOM 2006 C C . GLN A 1 253 ? 3.176 13.751 -5.058 1.00 47.00 253 GLN A C 1
ATOM 2008 O O . GLN A 1 253 ? 3.659 14.167 -6.113 1.00 47.00 253 GLN A O 1
ATOM 2013 N N . GLY A 1 254 ? 2.648 14.568 -4.148 1.00 45.16 254 GLY A N 1
ATOM 2014 C CA . GLY A 1 254 ? 2.946 15.993 -4.096 1.00 45.16 254 GLY A CA 1
ATOM 2015 C C . GLY A 1 254 ? 1.934 16.943 -4.728 1.00 45.16 254 GLY A C 1
ATOM 2016 O O . GLY A 1 254 ? 2.072 18.138 -4.474 1.00 45.16 254 GLY A O 1
ATOM 2017 N N . ARG A 1 255 ? 0.915 16.494 -5.484 1.00 43.00 255 ARG A N 1
ATOM 2018 C CA . ARG A 1 255 ? -0.118 17.436 -5.982 1.00 43.00 255 ARG A CA 1
ATOM 2019 C C . ARG A 1 255 ? -1.563 16.947 -6.074 1.00 43.00 255 ARG A C 1
ATOM 2021 O O . ARG A 1 255 ? -2.434 17.811 -6.080 1.00 43.00 255 ARG A O 1
ATOM 2028 N N . TYR A 1 256 ? -1.852 15.644 -6.100 1.00 50.88 256 TYR A N 1
ATOM 2029 C CA . TYR A 1 256 ? -3.239 15.184 -6.250 1.00 50.88 256 TYR A CA 1
ATOM 2030 C C . TYR A 1 256 ? -3.513 13.940 -5.414 1.00 50.88 256 TYR A C 1
ATOM 2032 O O . TYR A 1 256 ? -3.443 12.817 -5.894 1.00 50.88 256 TYR A O 1
ATOM 2040 N N . ASP A 1 257 ? -3.924 14.179 -4.173 1.00 58.91 257 ASP A N 1
ATOM 2041 C CA . ASP A 1 257 ? -4.628 13.211 -3.325 1.00 58.91 257 ASP A CA 1
ATOM 2042 C C . ASP A 1 257 ? -6.095 13.049 -3.792 1.00 58.91 257 ASP A C 1
ATOM 2044 O O . ASP A 1 257 ? -6.995 12.782 -3.003 1.00 58.91 257 ASP A O 1
ATOM 2048 N N . TYR A 1 258 ? -6.375 13.311 -5.078 1.00 64.50 258 TYR A N 1
ATOM 2049 C CA . TYR A 1 258 ? -7.724 13.241 -5.624 1.00 64.50 258 TYR A CA 1
ATOM 2050 C C . TYR A 1 258 ? -8.104 11.777 -5.794 1.00 64.50 258 TYR A C 1
ATOM 2052 O O . TYR A 1 258 ? -7.560 11.056 -6.635 1.00 64.50 258 TYR A O 1
ATOM 2060 N N . HIS A 1 259 ? -9.073 11.366 -4.999 1.00 79.62 259 HIS A N 1
ATOM 2061 C CA . HIS A 1 259 ? -9.643 10.038 -5.012 1.00 79.62 259 HIS A CA 1
ATOM 2062 C C . HIS A 1 259 ? -11.149 10.139 -5.206 1.00 79.62 259 HIS A C 1
ATOM 2064 O O . HIS A 1 259 ? -11.798 11.091 -4.771 1.00 79.62 259 HIS A O 1
ATOM 2070 N N . SER A 1 260 ? -11.720 9.127 -5.852 1.00 86.00 260 SER A N 1
ATOM 2071 C CA . SER A 1 260 ? -13.165 8.929 -5.769 1.00 86.00 260 SER A CA 1
ATOM 2072 C C . SER A 1 260 ? -13.485 8.382 -4.379 1.00 86.00 260 SER A C 1
ATOM 2074 O O . SER A 1 260 ? -12.680 7.623 -3.834 1.00 86.00 260 SER A O 1
ATOM 2076 N N . PRO A 1 261 ? -14.628 8.726 -3.778 1.00 86.50 261 PRO A N 1
ATOM 2077 C CA . PRO A 1 261 ? -14.978 8.150 -2.494 1.00 86.50 261 PRO A CA 1
ATOM 2078 C C . PRO A 1 261 ? -15.203 6.641 -2.649 1.00 86.50 261 PRO A C 1
ATOM 2080 O O . PRO A 1 261 ? -15.777 6.179 -3.640 1.00 86.50 261 PRO A O 1
ATOM 2083 N N . MET A 1 262 ? -14.786 5.862 -1.650 1.00 89.88 262 MET A N 1
ATOM 2084 C CA . MET A 1 262 ? -15.116 4.433 -1.602 1.00 89.88 262 MET A CA 1
ATOM 2085 C C . MET A 1 262 ? -16.622 4.200 -1.352 1.00 89.88 262 MET A C 1
ATOM 2087 O O . MET A 1 262 ? -17.097 3.085 -1.561 1.00 89.88 262 MET A O 1
ATOM 2091 N N . THR A 1 263 ? -17.382 5.228 -0.931 1.00 82.19 263 THR A N 1
ATOM 2092 C CA . THR A 1 263 ? -18.840 5.194 -0.636 1.00 82.19 263 THR A CA 1
ATOM 2093 C C . THR A 1 263 ? -19.708 4.640 -1.756 1.00 82.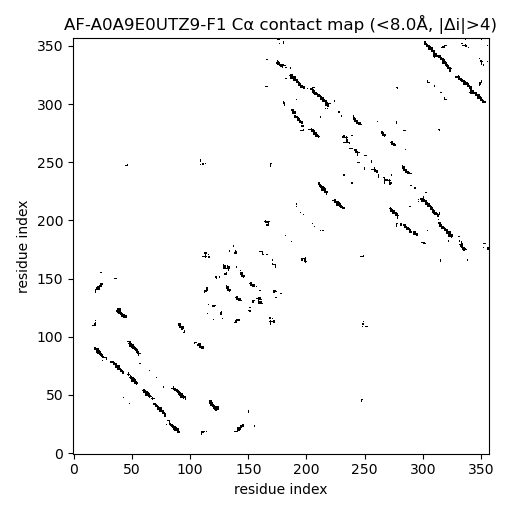19 263 THR A C 1
ATOM 2095 O O . THR A 1 263 ? -20.760 4.067 -1.496 1.00 82.19 263 THR A O 1
ATOM 2098 N N . THR A 1 264 ? -19.254 4.748 -3.002 1.00 82.75 264 THR A N 1
ATOM 2099 C CA . THR A 1 264 ? -19.991 4.246 -4.166 1.00 82.75 264 THR A CA 1
ATOM 2100 C C . THR A 1 264 ? -19.914 2.722 -4.320 1.00 82.75 264 THR A C 1
ATOM 2102 O O . THR A 1 264 ? -20.790 2.132 -4.946 1.00 82.75 264 THR A O 1
ATOM 2105 N N . TYR A 1 265 ? -18.877 2.074 -3.778 1.00 89.12 265 TYR A N 1
ATOM 2106 C CA . TYR A 1 265 ? -18.537 0.681 -4.108 1.00 89.12 265 TYR A CA 1
ATOM 2107 C C . TYR A 1 265 ? -18.182 -0.191 -2.899 1.00 89.12 265 TYR A C 1
ATOM 2109 O O . TYR A 1 265 ? -17.738 -1.328 -3.060 1.00 89.12 265 TYR A O 1
ATOM 2117 N N . ALA A 1 266 ? -18.351 0.345 -1.697 1.00 93.25 266 ALA A N 1
ATOM 2118 C CA . ALA A 1 266 ? -18.204 -0.390 -0.456 1.00 93.25 266 ALA A CA 1
ATOM 2119 C C . ALA A 1 266 ? -19.471 -0.219 0.390 1.00 93.25 266 ALA A C 1
ATOM 2121 O O . ALA A 1 266 ? -20.335 0.613 0.106 1.00 93.25 266 ALA A O 1
ATOM 2122 N N . ASN A 1 267 ? -19.616 -1.044 1.414 1.00 94.25 267 ASN A N 1
ATOM 2123 C CA . ASN A 1 267 ? -20.726 -0.949 2.347 1.00 94.25 267 ASN A CA 1
ATOM 2124 C C . ASN A 1 267 ? -20.310 -1.469 3.718 1.00 94.25 267 ASN A C 1
ATOM 2126 O O . ASN A 1 267 ? -19.383 -2.264 3.838 1.00 94.25 267 ASN A O 1
ATOM 2130 N N . ILE A 1 268 ? -21.030 -1.058 4.757 1.00 94.56 268 ILE A N 1
ATOM 2131 C CA . ILE A 1 268 ? -20.907 -1.673 6.077 1.00 94.56 268 ILE A CA 1
ATOM 2132 C C . ILE A 1 268 ? -22.031 -2.697 6.214 1.00 94.56 268 ILE A C 1
ATOM 2134 O O . ILE A 1 268 ? -23.208 -2.360 6.066 1.00 94.56 268 ILE A O 1
ATOM 2138 N N . ASN A 1 269 ? -21.683 -3.962 6.442 1.00 94.19 269 ASN A N 1
ATOM 2139 C CA . ASN A 1 269 ? -22.675 -5.025 6.591 1.00 94.19 269 ASN A CA 1
ATOM 2140 C C . ASN A 1 269 ? -23.383 -4.964 7.962 1.00 94.19 269 ASN A C 1
ATOM 2142 O O . ASN A 1 269 ? -23.052 -4.155 8.831 1.00 94.19 269 ASN A O 1
ATOM 2146 N N . SER A 1 270 ? -24.376 -5.833 8.178 1.00 93.88 270 SER A N 1
ATOM 2147 C CA . SER A 1 270 ? -25.156 -5.874 9.428 1.00 93.88 270 SER A CA 1
ATOM 2148 C C . SER A 1 270 ? -24.322 -6.186 10.674 1.00 93.88 270 SER A C 1
ATOM 2150 O O . SER A 1 270 ? -24.764 -5.908 11.785 1.00 93.88 270 SER A O 1
ATOM 2152 N N . SER A 1 271 ? -23.132 -6.759 10.493 1.00 94.31 271 SER A N 1
ATOM 2153 C CA . SER A 1 271 ? -22.191 -7.077 11.568 1.00 94.31 271 SER A CA 1
ATOM 2154 C C . SER A 1 271 ? -21.254 -5.914 11.903 1.00 94.31 271 SER A C 1
ATOM 2156 O O . SER A 1 271 ? -20.466 -6.035 12.835 1.00 94.31 271 SER A O 1
ATOM 2158 N N . GLY A 1 272 ? -21.331 -4.794 11.173 1.00 94.38 272 GLY A N 1
ATOM 2159 C CA . GLY A 1 272 ? -20.433 -3.656 11.368 1.00 94.38 272 GLY A CA 1
ATOM 2160 C C . GLY A 1 272 ? -19.064 -3.847 10.719 1.00 94.38 272 GLY A C 1
ATOM 2161 O O . GLY A 1 272 ? -18.092 -3.259 11.184 1.00 94.38 272 GLY A O 1
ATOM 2162 N N . ASN A 1 273 ? -18.971 -4.657 9.661 1.00 96.44 273 ASN A N 1
ATOM 2163 C CA . ASN A 1 273 ? -17.732 -4.836 8.908 1.00 96.44 273 ASN A CA 1
ATOM 2164 C C . ASN A 1 273 ? -17.792 -4.043 7.601 1.00 96.44 273 ASN A C 1
ATOM 2166 O O . ASN A 1 273 ? -18.809 -4.084 6.904 1.00 96.44 273 ASN A O 1
ATOM 2170 N N . LEU A 1 274 ? -16.707 -3.348 7.257 1.00 96.56 274 LEU A N 1
ATOM 2171 C CA . LEU A 1 274 ? -16.550 -2.698 5.955 1.00 96.56 274 LEU A CA 1
ATOM 2172 C C . LEU A 1 274 ? -16.268 -3.770 4.896 1.00 96.56 274 LEU A C 1
ATOM 2174 O O . LEU A 1 274 ? -15.314 -4.528 5.033 1.00 96.56 274 LEU A O 1
ATOM 2178 N N . VAL A 1 275 ? -17.080 -3.823 3.845 1.00 96.88 275 VAL A N 1
ATOM 2179 C CA . VAL A 1 275 ? -16.995 -4.803 2.757 1.00 96.88 275 VAL A CA 1
ATOM 2180 C C . VAL A 1 275 ? -16.815 -4.080 1.431 1.00 96.88 275 VAL A C 1
ATOM 2182 O O . VAL A 1 275 ? -17.521 -3.111 1.151 1.00 96.88 275 VAL A O 1
ATOM 2185 N N . PHE A 1 276 ? -15.875 -4.548 0.613 1.00 96.88 276 PHE A N 1
ATOM 2186 C CA . PHE A 1 276 ? -15.647 -4.033 -0.735 1.00 96.88 276 PHE A CA 1
ATOM 2187 C C . PHE A 1 276 ? -14.966 -5.052 -1.651 1.00 96.88 276 PHE A C 1
ATOM 2189 O O . PHE A 1 276 ? -14.477 -6.087 -1.201 1.00 96.88 276 PHE A O 1
ATOM 2196 N N . HIS A 1 277 ? -14.928 -4.746 -2.950 1.00 96.94 277 HIS A N 1
ATOM 2197 C CA . HIS A 1 277 ? -14.552 -5.693 -4.001 1.00 96.94 277 HIS A CA 1
ATOM 2198 C C . HIS A 1 277 ? -13.432 -5.128 -4.886 1.00 96.94 277 HIS A C 1
ATOM 2200 O O . HIS A 1 277 ? -13.725 -4.431 -5.864 1.00 96.94 277 HIS A O 1
ATOM 2206 N N . PRO A 1 278 ? -12.147 -5.419 -4.593 1.00 96.12 278 PRO A N 1
ATOM 2207 C CA . PRO A 1 278 ? -11.031 -4.952 -5.416 1.00 96.12 278 PRO A CA 1
ATOM 2208 C C . PRO A 1 278 ? -11.174 -5.273 -6.908 1.00 96.12 278 PRO A C 1
ATOM 2210 O O . PRO A 1 278 ? -10.792 -4.461 -7.753 1.00 96.12 278 PRO A O 1
ATOM 2213 N N . SER A 1 279 ? -11.811 -6.400 -7.237 1.00 95.50 279 SER A N 1
ATOM 2214 C CA . SER A 1 279 ? -12.097 -6.824 -8.608 1.00 95.50 279 SER A CA 1
ATOM 2215 C C . SER A 1 279 ? -13.046 -5.899 -9.378 1.00 95.50 279 SER A C 1
ATOM 2217 O O . SER A 1 279 ? -12.934 -5.823 -10.600 1.00 95.50 279 SER A O 1
ATOM 2219 N N . TYR A 1 280 ? -13.965 -5.182 -8.717 1.00 94.06 280 TYR A N 1
ATOM 2220 C CA . TYR A 1 280 ? -14.933 -4.309 -9.406 1.00 94.06 280 TYR A CA 1
ATOM 2221 C C . TYR A 1 280 ? -14.274 -3.086 -10.037 1.00 94.06 280 TYR A C 1
ATOM 2223 O O . TYR A 1 280 ? -14.768 -2.559 -11.033 1.00 94.06 280 TYR A O 1
ATOM 2231 N N . ILE A 1 281 ? -13.155 -2.637 -9.467 1.00 89.56 281 ILE A N 1
ATOM 2232 C CA . ILE A 1 281 ? -12.402 -1.491 -9.968 1.00 89.56 281 ILE A CA 1
ATOM 2233 C C . ILE A 1 281 ? -10.914 -1.813 -9.899 1.00 89.56 281 ILE A C 1
ATOM 2235 O O . ILE A 1 281 ? -10.145 -1.234 -9.133 1.00 89.56 281 ILE A O 1
ATOM 2239 N N . ASN A 1 282 ? -10.514 -2.779 -10.721 1.00 88.50 282 ASN A N 1
ATOM 2240 C CA . ASN A 1 282 ? -9.167 -3.334 -10.708 1.00 88.50 282 ASN A CA 1
ATOM 2241 C C . ASN A 1 282 ? -8.067 -2.315 -11.060 1.00 88.50 282 ASN A C 1
ATOM 2243 O O . ASN A 1 282 ? -6.910 -2.567 -10.747 1.00 88.50 282 ASN A O 1
ATOM 2247 N N . ASN A 1 283 ? -8.389 -1.162 -11.655 1.00 82.81 283 ASN A N 1
ATOM 2248 C CA . ASN A 1 283 ? -7.444 -0.079 -11.949 1.00 82.81 283 ASN A CA 1
ATOM 2249 C C . ASN A 1 283 ? -7.294 0.943 -10.797 1.00 82.81 283 ASN A C 1
ATOM 2251 O O . ASN A 1 283 ? -6.642 1.981 -10.976 1.00 82.81 283 ASN A O 1
ATOM 2255 N N . LYS A 1 284 ? -7.879 0.664 -9.624 1.00 87.81 284 LYS A N 1
ATOM 2256 C CA . LYS A 1 284 ? -7.808 1.513 -8.429 1.00 87.81 284 LYS A CA 1
ATOM 2257 C C . LYS A 1 284 ? -7.121 0.832 -7.248 1.00 87.81 284 LYS A C 1
ATOM 2259 O O . LYS A 1 284 ? -7.125 -0.388 -7.119 1.00 87.81 284 LYS A O 1
ATOM 2264 N N . VAL A 1 285 ? -6.539 1.665 -6.391 1.00 90.69 285 VAL A N 1
ATOM 2265 C CA . VAL A 1 285 ? -6.112 1.317 -5.038 1.00 90.69 285 VAL A CA 1
ATOM 2266 C C . VAL A 1 285 ? -7.260 1.663 -4.106 1.00 90.69 285 VAL A C 1
ATOM 2268 O O . VAL A 1 285 ? -7.688 2.818 -4.051 1.00 90.69 285 VAL A O 1
ATOM 2271 N N . TRP A 1 286 ? -7.758 0.668 -3.386 1.00 94.56 286 TRP A N 1
ATOM 2272 C CA . TRP A 1 286 ? -8.699 0.883 -2.295 1.00 94.56 286 TRP A CA 1
ATOM 2273 C C . TRP A 1 286 ? -7.882 1.256 -1.080 1.00 94.56 286 TRP A C 1
ATOM 2275 O O . TRP A 1 286 ? -7.076 0.439 -0.656 1.00 94.56 286 TRP A O 1
ATOM 2285 N N . HIS A 1 287 ? -8.037 2.462 -0.553 1.00 93.69 287 HIS A N 1
ATOM 2286 C CA . HIS A 1 287 ? -7.219 2.950 0.550 1.00 93.69 287 HIS A CA 1
ATOM 2287 C C . HIS A 1 287 ? -8.123 3.499 1.647 1.00 93.69 287 HIS A C 1
ATOM 2289 O O . HIS A 1 287 ? -8.965 4.347 1.372 1.00 93.69 287 HIS A O 1
ATOM 2295 N N . TRP A 1 288 ? -7.983 3.015 2.874 1.00 95.06 288 TRP A N 1
ATOM 2296 C CA . TRP A 1 288 ? -8.849 3.389 3.993 1.00 95.06 288 TRP A CA 1
ATOM 2297 C C . TRP A 1 288 ? -8.041 3.558 5.269 1.00 95.06 288 TRP A C 1
ATOM 2299 O O . TRP A 1 288 ? -6.929 3.044 5.385 1.00 95.06 288 TRP A O 1
ATOM 2309 N N . TRP A 1 289 ? -8.592 4.287 6.231 1.00 94.44 289 TRP A N 1
ATOM 2310 C CA . TRP A 1 289 ? -7.877 4.644 7.451 1.00 94.44 289 TRP A CA 1
ATOM 2311 C C . TRP A 1 289 ? -8.789 4.661 8.675 1.00 94.44 289 TRP A C 1
ATOM 2313 O O . TRP A 1 289 ? -10.005 4.501 8.576 1.00 94.44 289 TRP A O 1
ATOM 2323 N N . ASN A 1 290 ? -8.188 4.800 9.856 1.00 94.00 290 ASN A N 1
ATOM 2324 C CA . ASN A 1 290 ? -8.932 5.022 11.092 1.00 94.00 290 ASN A CA 1
ATOM 2325 C C . ASN A 1 290 ? -9.292 6.508 11.266 1.00 94.00 290 ASN A C 1
ATOM 2327 O O . ASN A 1 290 ? -8.491 7.392 10.947 1.00 94.00 290 ASN A O 1
ATOM 2331 N N . GLU A 1 291 ? -10.445 6.769 11.885 1.00 88.94 291 GLU A N 1
ATOM 2332 C CA . GLU A 1 291 ? -10.806 8.086 12.416 1.00 88.94 291 GLU A CA 1
ATOM 2333 C C . GLU A 1 291 ? -11.414 7.976 13.830 1.00 88.94 291 GLU A C 1
ATOM 2335 O O . GLU A 1 291 ? -12.099 7.003 14.148 1.00 88.94 291 GLU A O 1
ATOM 2340 N N . PRO A 1 292 ? -11.200 8.968 14.711 1.00 91.88 292 PRO A N 1
ATOM 2341 C CA . PRO A 1 292 ? -10.321 10.115 14.515 1.00 91.88 292 PRO A CA 1
ATOM 2342 C C . PRO A 1 292 ? -8.836 9.709 14.509 1.00 91.88 292 PRO A C 1
ATOM 2344 O O . PRO A 1 292 ? -8.466 8.662 15.058 1.00 91.88 292 PRO A O 1
ATOM 2347 N N . ARG A 1 293 ? -7.979 10.579 13.959 1.00 93.38 293 ARG A N 1
ATOM 2348 C CA . ARG A 1 293 ? -6.517 10.547 14.171 1.00 93.38 293 ARG A CA 1
ATOM 2349 C C . ARG A 1 293 ? -6.158 10.412 15.656 1.00 93.38 293 ARG A C 1
ATOM 2351 O O . ARG A 1 293 ? -6.839 10.949 16.529 1.00 93.38 293 ARG A O 1
ATOM 2358 N N . ILE A 1 294 ? -5.045 9.739 15.941 1.00 95.56 294 ILE A N 1
ATOM 2359 C CA . ILE A 1 294 ? -4.644 9.373 17.307 1.00 95.56 294 ILE A CA 1
ATOM 2360 C C . ILE A 1 294 ? -3.482 10.249 17.763 1.00 95.56 294 ILE A C 1
ATOM 2362 O O . ILE A 1 294 ? -2.469 10.326 17.073 1.00 95.56 294 ILE A O 1
ATOM 2366 N N . SER A 1 295 ? -3.591 10.871 18.937 1.00 97.31 295 SER A N 1
ATOM 2367 C CA . SER A 1 295 ? -2.471 11.592 19.556 1.00 97.31 295 SER A CA 1
ATOM 2368 C C . SER A 1 295 ? -1.340 10.635 19.928 1.00 97.31 295 SER A C 1
ATOM 2370 O O . SER A 1 295 ? -1.572 9.594 20.547 1.00 97.31 295 SER A O 1
ATOM 2372 N N . ILE A 1 296 ? -0.106 11.002 19.596 1.00 97.69 296 ILE A N 1
ATOM 2373 C CA . ILE A 1 296 ? 1.067 10.175 19.871 1.00 97.69 296 ILE A CA 1
ATOM 2374 C C . ILE A 1 296 ? 1.533 10.385 21.321 1.00 97.69 296 ILE A C 1
ATOM 2376 O O . ILE A 1 296 ? 1.773 11.525 21.724 1.00 97.69 296 ILE A O 1
ATOM 2380 N N . PRO A 1 297 ? 1.704 9.317 22.125 1.00 97.69 297 PRO A N 1
ATOM 2381 C CA . PRO A 1 297 ? 2.276 9.435 23.464 1.00 97.69 297 PRO A CA 1
ATOM 2382 C C . PRO A 1 297 ? 3.726 9.947 23.437 1.00 97.69 297 PRO A C 1
ATOM 2384 O O . PRO A 1 297 ? 4.547 9.450 22.670 1.00 97.69 297 PRO A O 1
ATOM 2387 N N . ASN A 1 298 ? 4.075 10.874 24.338 1.00 95.25 298 ASN A N 1
ATOM 2388 C CA . ASN A 1 298 ? 5.405 11.512 24.391 1.00 95.25 298 ASN A CA 1
ATOM 2389 C C . ASN A 1 298 ? 6.588 10.537 24.546 1.00 95.25 298 ASN A C 1
ATOM 2391 O O . ASN A 1 298 ? 7.719 10.888 24.230 1.00 95.25 298 ASN A O 1
ATOM 2395 N N . ASN A 1 299 ? 6.354 9.338 25.077 1.00 96.50 299 ASN A N 1
ATOM 2396 C CA . ASN A 1 299 ? 7.369 8.308 25.297 1.00 96.50 299 ASN A CA 1
ATOM 2397 C C . ASN A 1 299 ? 7.240 7.124 24.323 1.00 96.50 299 ASN A C 1
ATOM 2399 O O . ASN A 1 299 ? 7.725 6.033 24.635 1.00 96.50 299 ASN A O 1
ATOM 2403 N N . ALA A 1 300 ? 6.569 7.305 23.182 1.00 97.50 300 ALA A N 1
ATOM 2404 C CA . ALA A 1 300 ? 6.485 6.281 22.151 1.00 97.50 300 ALA A CA 1
ATOM 2405 C C . ALA A 1 300 ? 7.873 5.990 21.546 1.00 97.50 300 ALA A C 1
ATOM 2407 O O . ALA A 1 300 ? 8.610 6.901 21.178 1.00 97.50 300 ALA A O 1
ATOM 2408 N N . THR A 1 301 ? 8.223 4.708 21.441 1.00 96.88 301 THR A N 1
ATOM 2409 C CA . THR A 1 301 ? 9.473 4.205 20.841 1.00 96.88 301 THR A CA 1
ATOM 2410 C C . THR A 1 301 ? 9.235 3.363 19.585 1.00 96.88 301 THR A C 1
ATOM 2412 O O . THR A 1 301 ? 10.160 2.744 19.064 1.00 96.88 301 THR A O 1
ATOM 2415 N N . GLY A 1 302 ? 7.989 3.303 19.117 1.00 96.75 302 GLY A N 1
ATOM 2416 C CA . GLY A 1 302 ? 7.559 2.601 17.913 1.00 96.75 302 GLY A CA 1
ATOM 2417 C C . GLY A 1 302 ? 6.048 2.387 17.915 1.00 96.75 302 GLY A C 1
ATOM 2418 O O . GLY A 1 302 ? 5.376 2.651 18.917 1.00 96.75 302 GLY A O 1
ATOM 2419 N N . PHE A 1 303 ? 5.527 1.843 16.823 1.00 97.56 303 PHE A N 1
ATOM 2420 C CA . PHE A 1 303 ? 4.097 1.716 16.567 1.00 97.56 303 PHE A CA 1
ATOM 2421 C C . PHE A 1 303 ? 3.758 0.362 15.962 1.00 97.56 303 PHE A C 1
ATOM 2423 O O . PHE A 1 303 ? 4.590 -0.281 15.325 1.00 97.56 303 PHE A O 1
ATOM 2430 N N . ARG A 1 304 ? 2.514 -0.062 16.155 1.00 97.62 304 ARG A N 1
ATOM 2431 C CA . ARG A 1 304 ? 1.966 -1.258 15.523 1.00 97.62 304 ARG A CA 1
ATOM 2432 C C . ARG A 1 304 ? 0.531 -0.992 15.110 1.00 97.62 304 ARG A C 1
ATOM 2434 O O . ARG A 1 304 ? -0.231 -0.381 15.855 1.00 97.62 304 ARG A O 1
ATOM 2441 N N . VAL A 1 305 ? 0.173 -1.465 13.931 1.00 98.06 305 VAL A N 1
ATOM 2442 C CA . VAL A 1 305 ? -1.167 -1.401 13.362 1.00 98.06 305 VAL A CA 1
ATOM 2443 C C . VAL A 1 305 ? -1.603 -2.824 13.058 1.00 98.06 305 VAL A C 1
ATOM 2445 O O . VAL A 1 305 ? -0.853 -3.597 12.465 1.00 98.06 305 VAL A O 1
ATOM 2448 N N . GLU A 1 306 ? -2.817 -3.171 13.464 1.00 98.06 306 GLU A N 1
ATOM 2449 C CA . GLU A 1 306 ? -3.442 -4.450 13.157 1.00 98.06 306 GLU A CA 1
ATOM 2450 C C . GLU A 1 306 ? -4.852 -4.243 12.629 1.00 98.06 306 GLU A C 1
ATOM 2452 O O . GLU A 1 306 ? -5.563 -3.333 13.048 1.00 98.06 306 GLU A O 1
ATOM 2457 N N . SER A 1 307 ? -5.300 -5.151 11.778 1.00 98.38 307 SER A N 1
ATOM 2458 C CA . SER A 1 307 ? -6.709 -5.265 11.431 1.00 98.38 307 SER A CA 1
ATOM 2459 C C . SER A 1 307 ? -7.065 -6.720 11.183 1.00 98.38 307 SER A C 1
ATOM 2461 O O . SER A 1 307 ? -6.324 -7.442 10.516 1.00 98.38 307 SER A O 1
ATOM 2463 N N . GLU A 1 308 ? -8.186 -7.151 11.758 1.00 98.31 308 GLU A N 1
ATOM 2464 C CA . GLU A 1 308 ? -8.798 -8.437 11.430 1.00 98.31 308 GLU A CA 1
ATOM 2465 C C . GLU A 1 308 ? -9.620 -8.297 10.144 1.00 98.31 308 GLU A C 1
ATOM 2467 O O . GLU A 1 308 ? -10.525 -7.459 10.067 1.00 98.31 308 GLU A O 1
ATOM 2472 N N . MET A 1 309 ? -9.323 -9.137 9.151 1.00 98.25 309 MET A N 1
ATOM 2473 C CA . MET A 1 309 ? -9.978 -9.116 7.846 1.00 98.25 309 MET A CA 1
ATOM 2474 C C . MET A 1 309 ? -10.261 -10.517 7.304 1.00 98.25 309 MET A C 1
ATOM 2476 O O . MET A 1 309 ? -9.546 -11.464 7.626 1.00 98.25 309 MET A O 1
ATOM 2480 N N . ILE A 1 310 ? -11.250 -10.638 6.421 1.00 98.38 310 ILE A N 1
ATOM 2481 C CA . ILE A 1 310 ? -11.371 -11.755 5.478 1.00 98.38 310 ILE A CA 1
ATOM 2482 C C . ILE A 1 310 ? -10.956 -11.230 4.106 1.00 98.38 310 ILE A C 1
ATOM 2484 O O . ILE A 1 310 ? -11.480 -10.222 3.638 1.00 98.38 310 ILE A O 1
ATOM 2488 N N . ILE A 1 311 ? -10.025 -11.925 3.456 1.00 98.38 311 ILE A N 1
ATOM 2489 C CA . ILE A 1 311 ? -9.618 -11.648 2.075 1.00 98.38 311 ILE A CA 1
ATOM 2490 C C . ILE A 1 311 ? -10.027 -12.872 1.261 1.00 98.38 311 ILE A C 1
ATOM 2492 O O . ILE A 1 311 ? -9.518 -13.968 1.492 1.00 98.38 311 ILE A O 1
ATOM 2496 N N . THR A 1 312 ? -10.975 -12.695 0.347 1.00 98.12 312 THR A N 1
ATOM 2497 C CA . THR A 1 312 ? -11.516 -13.766 -0.496 1.00 98.12 312 THR A CA 1
ATOM 2498 C C . THR A 1 312 ? -11.132 -13.521 -1.948 1.00 98.12 312 THR A C 1
ATOM 2500 O O . THR A 1 312 ? -11.245 -12.400 -2.441 1.00 98.12 312 THR A O 1
ATOM 2503 N N . GLY A 1 313 ? -10.717 -14.580 -2.643 1.00 96.44 313 GLY A N 1
ATOM 2504 C CA . GLY A 1 313 ? -10.326 -14.506 -4.048 1.00 96.44 313 GLY A CA 1
ATOM 2505 C C . GLY A 1 313 ? -8.972 -13.829 -4.260 1.00 96.44 313 GLY A C 1
ATOM 2506 O O . GLY A 1 313 ? -8.101 -13.852 -3.389 1.00 96.44 313 GLY A O 1
ATOM 2507 N N . SER A 1 314 ? -8.798 -13.259 -5.451 1.00 96.38 314 SER A N 1
ATOM 2508 C CA . SER A 1 314 ? -7.540 -12.666 -5.914 1.00 96.38 314 SER A CA 1
ATOM 2509 C C . SER A 1 314 ? -7.378 -11.216 -5.461 1.00 96.38 314 SER A C 1
ATOM 2511 O O . SER A 1 314 ? -7.464 -10.295 -6.273 1.00 96.38 314 SER A O 1
ATOM 2513 N N . ALA A 1 315 ? -7.176 -11.009 -4.164 1.00 97.00 315 ALA A N 1
ATOM 2514 C CA . ALA A 1 315 ? -6.859 -9.700 -3.610 1.00 97.00 315 ALA A CA 1
ATOM 2515 C C . ALA A 1 315 ? -5.653 -9.749 -2.671 1.00 97.00 315 ALA A C 1
ATOM 2517 O O . ALA A 1 315 ? -5.447 -10.710 -1.920 1.00 97.00 315 ALA A O 1
ATOM 2518 N N . SER A 1 316 ? -4.931 -8.632 -2.659 1.00 95.31 316 SER A N 1
ATOM 2519 C CA . SER A 1 316 ? -3.799 -8.372 -1.783 1.00 95.31 316 SER A CA 1
ATOM 2520 C C . SER A 1 316 ? -4.076 -7.141 -0.923 1.00 95.31 316 SER A C 1
ATOM 2522 O O . SER A 1 316 ? -4.548 -6.130 -1.447 1.00 95.31 316 SER A O 1
ATOM 2524 N N . VAL A 1 317 ? -3.763 -7.205 0.372 1.00 96.44 317 VAL A N 1
ATOM 2525 C CA . VAL A 1 317 ? -3.955 -6.117 1.342 1.00 96.44 317 VAL A CA 1
ATOM 2526 C C . VAL A 1 317 ? -2.654 -5.804 2.073 1.00 96.44 317 VAL A C 1
ATOM 2528 O O . VAL A 1 317 ? -1.942 -6.717 2.480 1.00 96.44 317 VAL A O 1
ATOM 2531 N N . GLN A 1 318 ? -2.369 -4.527 2.302 1.00 94.38 318 GLN A N 1
ATOM 2532 C CA . GLN A 1 318 ? -1.226 -4.053 3.080 1.00 94.38 318 GLN A CA 1
ATOM 2533 C C . GLN A 1 318 ? -1.683 -3.036 4.130 1.00 94.38 318 GLN A C 1
ATOM 2535 O O . GLN A 1 318 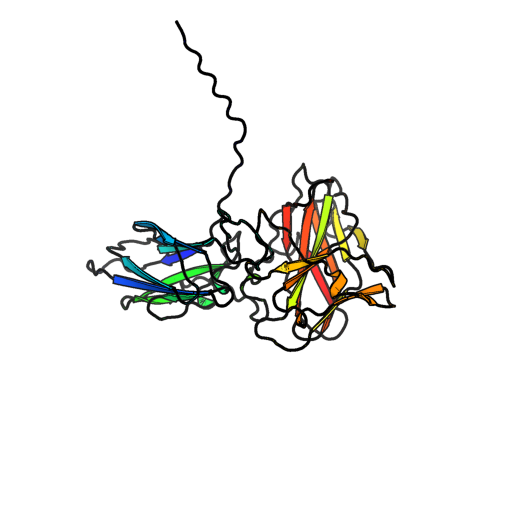? -2.654 -2.313 3.920 1.00 94.38 318 GLN A O 1
ATOM 2540 N N . ALA A 1 319 ? -0.976 -2.987 5.257 1.00 95.50 319 ALA A N 1
ATOM 2541 C CA . ALA A 1 319 ? -1.166 -1.997 6.315 1.00 95.50 319 ALA A CA 1
ATOM 2542 C C . ALA A 1 319 ? 0.018 -1.030 6.374 1.00 95.50 319 ALA A C 1
ATOM 2544 O O . ALA A 1 319 ? 1.143 -1.429 6.067 1.00 95.50 319 ALA A O 1
ATOM 2545 N N . GLY A 1 320 ? -0.212 0.179 6.869 1.00 94.56 320 GLY A N 1
ATOM 2546 C CA . GLY A 1 320 ? 0.833 1.143 7.182 1.00 94.56 320 GLY A CA 1
ATOM 2547 C C . GLY A 1 320 ? 0.372 2.228 8.150 1.00 94.56 320 GLY A C 1
ATOM 2548 O O . GLY A 1 320 ? -0.696 2.128 8.770 1.00 94.56 320 GLY A O 1
ATOM 2549 N N . LEU A 1 321 ? 1.221 3.234 8.345 1.00 95.38 321 LEU A N 1
ATOM 2550 C CA . LEU A 1 321 ? 0.987 4.318 9.294 1.00 95.38 321 LEU A CA 1
ATOM 2551 C C . LEU A 1 321 ? 1.591 5.627 8.782 1.00 95.38 321 LEU A C 1
ATOM 2553 O O . LEU A 1 321 ? 2.757 5.676 8.409 1.00 95.38 321 LEU A O 1
ATOM 2557 N N . ASP A 1 322 ? 0.834 6.709 8.912 1.00 94.06 322 ASP A N 1
ATOM 2558 C CA . ASP A 1 322 ? 1.293 8.074 8.678 1.00 94.06 322 ASP A CA 1
ATOM 2559 C C . ASP A 1 322 ? 1.379 8.867 9.981 1.00 94.06 322 ASP A C 1
ATOM 2561 O O . ASP A 1 322 ? 0.487 8.789 10.830 1.00 94.06 322 ASP A O 1
ATOM 2565 N N . PHE A 1 323 ? 2.377 9.745 10.085 1.00 95.12 323 PHE A N 1
ATOM 2566 C CA . PHE A 1 323 ? 2.389 10.835 11.056 1.00 95.12 323 PHE A CA 1
ATOM 2567 C C . PHE A 1 323 ? 1.754 12.090 10.461 1.00 95.12 323 PHE A C 1
ATOM 2569 O O . PHE A 1 323 ? 2.149 12.584 9.404 1.00 95.12 323 PHE A O 1
ATOM 2576 N N . LYS A 1 324 ? 0.763 12.645 11.154 1.00 93.25 324 LYS A N 1
ATOM 2577 C CA . LYS A 1 324 ? -0.047 13.780 10.708 1.00 93.25 324 LYS A CA 1
ATOM 2578 C C . LYS A 1 324 ? 0.072 14.944 11.694 1.00 93.25 324 LYS A C 1
ATOM 2580 O O . LYS A 1 324 ? 0.272 14.765 12.896 1.00 93.25 324 LYS A O 1
ATOM 2585 N N . SER A 1 325 ? -0.114 16.163 11.192 1.00 89.56 325 SER A N 1
ATOM 2586 C CA . SER A 1 325 ? -0.453 17.295 12.060 1.00 89.56 325 SER A CA 1
ATOM 2587 C C . SER A 1 325 ? -1.961 17.297 12.350 1.00 89.56 325 SER A C 1
ATOM 2589 O O . SER A 1 325 ? -2.713 16.495 11.791 1.00 89.56 325 SER A O 1
ATOM 2591 N N . SER A 1 326 ? -2.436 18.195 13.213 1.00 82.69 326 SER A N 1
ATOM 2592 C CA . SER A 1 326 ? -3.877 18.329 13.487 1.00 82.69 326 SER A CA 1
ATOM 2593 C C . SER A 1 326 ? -4.684 18.822 12.284 1.00 82.69 326 SER A C 1
ATOM 2595 O O . SER A 1 326 ? -5.890 18.608 12.243 1.00 82.69 326 SER A O 1
ATOM 2597 N N . THR A 1 327 ? -4.048 19.497 11.323 1.00 77.75 327 THR A N 1
ATOM 2598 C CA . THR A 1 327 ? -4.744 20.225 10.248 1.00 77.75 327 THR A CA 1
ATOM 2599 C C . THR A 1 327 ? -4.295 19.848 8.840 1.00 77.75 327 THR A C 1
ATOM 2601 O O . THR A 1 327 ? -5.010 20.139 7.885 1.00 77.75 327 THR A O 1
ATOM 2604 N N . ALA A 1 328 ? -3.137 19.205 8.668 1.00 73.81 328 ALA A N 1
ATOM 2605 C CA . ALA A 1 328 ? -2.652 18.829 7.344 1.00 73.81 328 ALA A CA 1
ATOM 2606 C C . ALA A 1 328 ? -3.292 17.519 6.870 1.00 73.81 328 ALA A C 1
ATOM 2608 O O . ALA A 1 328 ? -3.391 16.553 7.628 1.00 73.81 328 ALA A O 1
ATOM 2609 N N . ALA A 1 329 ? -3.678 17.466 5.595 1.00 70.06 329 ALA A N 1
ATOM 2610 C CA . ALA A 1 329 ? -4.006 16.211 4.915 1.00 70.06 329 ALA A CA 1
ATOM 2611 C C . ALA A 1 329 ? -2.741 15.353 4.701 1.00 70.06 329 ALA A C 1
ATOM 2613 O O . ALA A 1 329 ? -2.748 14.137 4.897 1.00 70.06 329 ALA A O 1
ATOM 2614 N N . GLN A 1 330 ? -1.621 16.008 4.384 1.00 73.81 330 GLN A N 1
ATOM 2615 C CA . GLN A 1 330 ? -0.349 15.346 4.110 1.00 73.81 330 GLN A CA 1
ATOM 2616 C C . GLN A 1 330 ? 0.339 14.853 5.387 1.00 73.81 330 GLN A C 1
ATOM 2618 O O . GLN A 1 330 ? 0.479 15.584 6.378 1.00 73.81 330 GLN A O 1
ATOM 2623 N N . GLY A 1 331 ? 0.772 13.597 5.330 1.00 82.56 331 GLY A N 1
ATOM 2624 C CA . GLY A 1 331 ? 1.512 12.920 6.382 1.00 82.56 331 GLY A CA 1
ATOM 2625 C C . GLY A 1 331 ? 2.963 12.676 6.023 1.00 82.56 331 GLY A C 1
ATOM 2626 O O . GLY A 1 331 ? 3.358 12.807 4.867 1.00 82.56 331 GLY A O 1
ATOM 2627 N N . ASP A 1 332 ? 3.725 12.316 7.044 1.00 87.75 332 ASP A N 1
ATOM 2628 C CA . ASP A 1 332 ? 5.051 11.743 6.891 1.00 87.75 332 ASP A CA 1
ATOM 2629 C C . ASP A 1 332 ? 4.904 10.242 7.130 1.00 87.75 332 ASP A C 1
ATOM 2631 O O . ASP A 1 332 ? 4.487 9.820 8.209 1.00 87.75 332 ASP A O 1
ATOM 2635 N N . GLU A 1 333 ? 5.204 9.454 6.105 1.00 88.19 333 GLU A N 1
ATOM 2636 C CA . GLU A 1 333 ? 5.063 8.000 6.130 1.00 88.19 333 GLU A CA 1
ATOM 2637 C C . GLU A 1 333 ? 5.956 7.401 7.230 1.00 88.19 333 GLU A C 1
ATOM 2639 O O . GLU A 1 333 ? 7.178 7.605 7.239 1.00 88.19 333 GLU A O 1
ATOM 2644 N N . CYS A 1 334 ? 5.359 6.661 8.166 1.00 90.81 334 CYS A N 1
ATOM 2645 C CA . CYS A 1 334 ? 6.100 5.835 9.115 1.00 90.81 334 CYS A CA 1
ATOM 2646 C C . CYS A 1 334 ? 6.585 4.574 8.412 1.00 90.81 334 CYS A C 1
ATOM 2648 O O . CYS A 1 334 ? 7.751 4.206 8.565 1.00 90.81 334 CYS A O 1
ATOM 2650 N N . GLY A 1 335 ? 5.718 3.938 7.622 1.00 88.69 335 GLY A N 1
ATOM 2651 C CA . GLY A 1 335 ? 6.055 2.740 6.883 1.00 88.69 335 GLY A CA 1
ATOM 2652 C C . GLY A 1 335 ? 4.874 1.837 6.563 1.00 88.69 335 GLY A C 1
ATOM 2653 O O . GLY A 1 335 ? 3.775 1.985 7.093 1.00 88.69 335 GLY A O 1
ATOM 2654 N N . ALA A 1 336 ? 5.170 0.816 5.759 1.00 89.06 336 ALA A N 1
ATOM 2655 C CA . ALA A 1 336 ? 4.219 -0.199 5.329 1.00 89.06 336 ALA A CA 1
ATOM 2656 C C . ALA A 1 336 ? 4.683 -1.615 5.705 1.00 89.06 336 ALA A C 1
ATOM 2658 O O . ALA A 1 336 ? 5.880 -1.915 5.772 1.00 89.06 336 ALA A O 1
ATOM 2659 N N . GLY A 1 337 ? 3.715 -2.483 5.992 1.00 89.44 337 GLY A N 1
ATOM 2660 C CA . GLY A 1 337 ? 3.914 -3.892 6.315 1.00 89.44 337 GLY A CA 1
ATOM 2661 C C . GLY A 1 337 ? 3.984 -4.773 5.074 1.00 89.44 337 GLY A C 1
ATOM 2662 O O . GLY A 1 337 ? 4.134 -4.305 3.949 1.00 89.44 337 GLY A O 1
ATOM 2663 N N . GLU A 1 338 ? 3.860 -6.079 5.273 1.00 87.50 338 GLU A N 1
ATOM 2664 C CA . GLU A 1 338 ? 3.774 -7.017 4.154 1.00 87.50 338 GLU A CA 1
ATOM 2665 C C . GLU A 1 338 ? 2.398 -7.014 3.495 1.00 87.50 338 GLU A C 1
ATOM 2667 O O . GLU A 1 338 ? 1.378 -6.798 4.155 1.00 87.50 338 GLU A O 1
ATOM 2672 N N . TRP A 1 339 ? 2.377 -7.379 2.215 1.00 91.38 339 TRP A N 1
ATOM 2673 C CA . TRP A 1 339 ? 1.156 -7.793 1.541 1.00 91.38 339 TRP A CA 1
ATOM 2674 C C . TRP A 1 339 ? 0.653 -9.122 2.120 1.00 91.38 339 TRP A C 1
ATOM 2676 O O . TRP A 1 339 ? 1.397 -10.095 2.259 1.00 91.38 339 TRP A O 1
ATOM 2686 N N . LYS A 1 340 ? -0.629 -9.157 2.472 1.00 94.75 340 LYS A N 1
ATOM 2687 C CA . LYS A 1 340 ? -1.394 -10.359 2.806 1.00 94.75 340 LYS A CA 1
ATOM 2688 C C . LYS A 1 340 ? -2.346 -10.673 1.666 1.00 94.75 340 LYS A C 1
ATOM 2690 O O . LYS A 1 340 ? -2.810 -9.771 0.980 1.00 94.75 340 LYS A O 1
ATOM 2695 N N . PHE A 1 341 ? -2.641 -11.951 1.485 1.00 96.00 341 PHE A N 1
ATOM 2696 C CA . PHE A 1 341 ? -3.404 -12.451 0.345 1.00 96.00 341 PHE A CA 1
ATOM 2697 C C . PHE A 1 341 ? -4.617 -13.247 0.811 1.00 96.00 341 PHE A C 1
ATOM 2699 O O . PHE A 1 341 ? -4.755 -13.557 2.000 1.00 96.00 341 PHE A O 1
ATOM 2706 N N . GLY A 1 342 ? -5.481 -13.600 -0.139 1.00 94.62 342 GLY A N 1
ATOM 2707 C CA . GLY A 1 342 ? -6.635 -14.450 0.117 1.00 94.62 342 GLY A CA 1
ATOM 2708 C C . GLY A 1 342 ? -6.265 -15.747 0.845 1.00 94.62 342 GLY A C 1
ATOM 2709 O O . GLY A 1 342 ? -5.411 -16.505 0.385 1.00 94.62 342 GLY A O 1
ATOM 2710 N N . GLN A 1 343 ? -6.915 -16.003 1.983 1.00 94.19 343 GLN A N 1
ATOM 2711 C CA . GLN A 1 343 ? -6.813 -17.267 2.719 1.00 94.19 343 GLN A CA 1
ATOM 2712 C C . GLN A 1 343 ? -8.140 -17.580 3.429 1.00 94.19 343 GLN A C 1
ATOM 2714 O O . GLN A 1 343 ? -8.931 -16.662 3.658 1.00 94.19 343 GLN A O 1
ATOM 2719 N N . PRO A 1 344 ? -8.415 -18.849 3.786 1.00 94.19 344 PRO A N 1
ATOM 2720 C CA . PRO A 1 344 ? -9.667 -19.203 4.443 1.00 94.19 344 PRO A CA 1
ATOM 2721 C C . PRO A 1 344 ? -9.833 -18.517 5.808 1.00 94.19 344 PRO A C 1
ATOM 2723 O O . PRO A 1 344 ? -9.025 -18.715 6.713 1.00 94.19 344 PRO A O 1
ATOM 2726 N N . GLY A 1 345 ? -10.933 -17.780 5.976 1.00 96.81 345 GLY A N 1
ATOM 2727 C CA . GLY A 1 345 ? -11.354 -17.212 7.258 1.00 96.81 345 GLY A CA 1
ATOM 2728 C C . GLY A 1 345 ? -10.703 -15.876 7.627 1.00 96.81 345 GLY A C 1
ATOM 2729 O O . GLY A 1 345 ? -10.138 -15.172 6.791 1.00 96.81 345 GLY A O 1
ATOM 2730 N N . TRP A 1 346 ? -10.847 -15.512 8.903 1.00 97.88 346 TRP A N 1
ATOM 2731 C CA . TRP A 1 346 ? -10.286 -14.283 9.458 1.00 97.88 346 TRP A CA 1
ATOM 2732 C C . TRP A 1 346 ? -8.768 -14.383 9.581 1.00 97.88 346 TRP A C 1
ATOM 2734 O O . TRP A 1 346 ? -8.234 -15.354 10.113 1.00 97.88 346 TRP A O 1
ATOM 2744 N N . GLN A 1 347 ? -8.086 -13.332 9.147 1.00 98.00 347 GLN A N 1
ATOM 2745 C CA . GLN A 1 347 ? -6.647 -13.160 9.254 1.00 98.00 347 GLN A CA 1
ATOM 2746 C C . GLN A 1 347 ? -6.311 -11.765 9.775 1.00 98.00 347 GLN A C 1
ATOM 2748 O O . GLN A 1 347 ? -7.098 -10.831 9.627 1.00 98.00 347 GLN A O 1
ATOM 2753 N N . THR A 1 348 ? -5.121 -11.612 10.352 1.00 97.94 348 THR A N 1
ATOM 2754 C CA . THR A 1 348 ? -4.637 -10.307 10.812 1.00 97.94 348 THR A CA 1
ATOM 2755 C C . THR A 1 348 ? -3.629 -9.740 9.821 1.00 97.94 348 THR A C 1
ATOM 2757 O O . THR A 1 348 ? -2.570 -10.331 9.593 1.00 97.94 348 THR A O 1
ATOM 2760 N N . VAL A 1 349 ? -3.932 -8.566 9.271 1.00 97.12 349 VAL A N 1
ATOM 2761 C CA . VAL A 1 349 ? -2.971 -7.750 8.519 1.00 97.12 349 VAL A CA 1
ATOM 2762 C C . VAL A 1 349 ? -2.245 -6.843 9.508 1.00 97.12 349 VAL A C 1
ATOM 2764 O O . VAL A 1 349 ? -2.892 -6.204 10.340 1.00 97.12 349 VAL A O 1
ATOM 2767 N N . VAL A 1 350 ? -0.910 -6.816 9.453 1.00 96.25 350 VAL A N 1
ATOM 2768 C CA . VAL A 1 350 ? -0.070 -6.154 10.463 1.00 96.25 350 VAL A CA 1
ATOM 2769 C C . VAL A 1 350 ? 0.982 -5.261 9.815 1.00 96.25 350 VAL A C 1
ATOM 2771 O O . VAL A 1 350 ? 1.682 -5.674 8.890 1.00 96.25 350 VAL A O 1
ATOM 2774 N N . PHE A 1 351 ? 1.149 -4.070 10.381 1.00 95.19 351 PHE A N 1
ATOM 2775 C CA . PHE A 1 351 ? 2.366 -3.272 10.283 1.00 95.19 351 PHE A CA 1
ATOM 2776 C C . PHE A 1 351 ? 2.964 -3.105 11.684 1.00 95.19 351 PHE A C 1
ATOM 2778 O O . PHE A 1 351 ? 2.241 -2.818 12.634 1.00 95.19 351 PHE A O 1
ATOM 2785 N N . ASP A 1 352 ? 4.274 -3.291 11.834 1.00 95.19 352 ASP A N 1
ATOM 2786 C CA . ASP A 1 352 ? 4.964 -3.158 13.116 1.00 95.19 352 ASP A CA 1
ATOM 2787 C C . ASP A 1 352 ? 6.325 -2.482 12.929 1.00 95.19 352 ASP A C 1
ATOM 2789 O O . ASP A 1 352 ? 7.245 -3.049 12.335 1.00 95.19 352 ASP A O 1
ATOM 2793 N N . SER A 1 353 ? 6.465 -1.268 13.460 1.00 93.12 353 SER A N 1
ATOM 2794 C CA . SER A 1 353 ? 7.646 -0.437 13.246 1.00 93.12 353 SER A CA 1
ATOM 2795 C C . SER A 1 353 ? 8.899 -0.927 13.986 1.00 93.12 353 SER A C 1
ATOM 2797 O O . SER A 1 353 ? 9.966 -0.344 13.807 1.00 93.12 353 SER A O 1
ATOM 2799 N N . LYS A 1 354 ? 8.794 -1.950 14.850 1.00 89.69 354 LYS A N 1
ATOM 2800 C CA . LYS A 1 354 ? 9.954 -2.564 15.524 1.00 89.69 354 LYS A CA 1
ATOM 2801 C C . LYS A 1 354 ? 10.432 -3.855 14.866 1.00 89.69 354 LYS A C 1
ATOM 2803 O O . LYS A 1 354 ? 11.586 -4.228 15.067 1.00 89.69 354 LYS A O 1
ATOM 2808 N N . TYR A 1 355 ? 9.567 -4.536 14.116 1.00 81.12 355 TYR A N 1
ATOM 2809 C CA . TYR A 1 355 ? 9.837 -5.885 13.603 1.00 81.12 355 TYR A CA 1
ATOM 2810 C C . TYR A 1 355 ? 9.792 -6.000 12.072 1.00 81.12 355 TYR A C 1
ATOM 2812 O O . TYR A 1 355 ? 10.182 -7.035 11.538 1.00 81.12 355 TYR A O 1
ATOM 2820 N N . ASN A 1 356 ? 9.380 -4.949 11.359 1.00 61.59 356 ASN A N 1
ATOM 2821 C CA . ASN A 1 356 ? 9.373 -4.895 9.892 1.00 61.59 356 ASN A CA 1
ATOM 2822 C C . ASN A 1 356 ? 10.709 -4.412 9.287 1.00 61.59 356 ASN A C 1
ATOM 2824 O O . ASN A 1 356 ? 10.687 -3.595 8.370 1.00 61.59 356 ASN A O 1
ATOM 2828 N N . ASN A 1 357 ? 11.847 -4.903 9.793 1.00 47.25 357 ASN A N 1
ATOM 2829 C CA . ASN A 1 357 ? 13.176 -4.629 9.221 1.00 47.25 357 ASN A CA 1
ATOM 2830 C C . ASN A 1 357 ? 13.614 -5.692 8.214 1.00 47.25 357 ASN A C 1
ATOM 2832 O O . ASN A 1 357 ? 13.261 -6.879 8.421 1.00 47.25 357 ASN A O 1
#

Sequence (357 aa):
MKIILSITSKYLFPFFILVSFISCERLDNNIDPVSNEAEVTINFLYFTPYRIQINSTIDGWATHNIWQPGTNTFKYTYNNVTGTNKMSIKFAVQNTTVPPDFYNLDSVWVNGGGGIAYADVKINGVSLNYQYAIDNGQRGSDIIFKLNSDGTPAPSGLTPVSPDERVQPEAAHGRRTVINPLPPPDKPYMQAWFQALQDHGSSSESTVEVKNIRVYAYLGNSSTPTLLQNYTYTPGSTFYDGGLFYRYPFFLQGRYDYHSPMTTYANINSSGNLVFHPSYINNKVWHWWNEPRISIPNNATGFRVESEMIITGSASVQAGLDFKSSTAAQGDECGAGEWKFGQPGWQTVVFDSKYNN

Radius of gyration: 23.11 Å; Cα co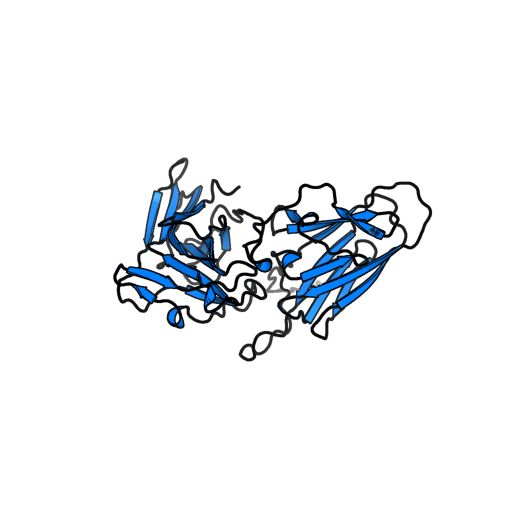ntacts (8 Å, |Δi|>4): 865; chains: 1; bounding box: 68×74×56 Å